Protein AF-A0A7Y3IBV6-F1 (afdb_monomer)

Mean predicted aligned error: 5.74 Å

Structure (mmCIF, N/CA/C/O backbone):
data_AF-A0A7Y3IBV6-F1
#
_entry.id   AF-A0A7Y3IBV6-F1
#
loop_
_atom_site.group_PDB
_atom_site.id
_atom_site.type_symbol
_atom_site.label_atom_id
_atom_site.label_alt_id
_atom_site.label_comp_id
_atom_site.label_asym_id
_atom_site.label_entity_id
_atom_site.label_seq_id
_atom_site.pdbx_PDB_ins_code
_atom_site.Cartn_x
_atom_site.Cartn_y
_atom_site.Cartn_z
_atom_site.occupancy
_atom_site.B_iso_or_equiv
_atom_site.auth_seq_id
_atom_site.auth_comp_id
_atom_site.auth_asym_id
_atom_site.auth_atom_id
_atom_site.pdbx_PDB_model_num
ATOM 1 N N . SER A 1 1 ? 5.101 -12.047 -32.653 1.00 41.06 1 SER A N 1
ATOM 2 C CA . SER A 1 1 ? 6.138 -12.852 -31.979 1.00 41.06 1 SER A CA 1
ATOM 3 C C . SER A 1 1 ? 7.025 -11.948 -31.135 1.00 41.06 1 SER A C 1
ATOM 5 O O . SER A 1 1 ? 8.121 -11.633 -31.561 1.00 41.06 1 SER A O 1
ATOM 7 N N . HIS A 1 2 ? 6.537 -11.473 -29.985 1.00 42.41 2 HIS A N 1
ATOM 8 C CA . HIS A 1 2 ? 7.228 -10.493 -29.121 1.00 42.41 2 HIS A CA 1
ATOM 9 C C . HIS A 1 2 ? 7.062 -10.698 -27.590 1.00 42.41 2 HIS A C 1
ATOM 11 O O . HIS A 1 2 ? 7.971 -10.280 -26.876 1.00 42.41 2 HIS A O 1
ATOM 17 N N . PRO A 1 3 ? 6.033 -11.400 -27.051 1.00 39.62 3 PRO A N 1
ATOM 18 C CA . PRO A 1 3 ? 5.894 -11.584 -25.595 1.00 39.62 3 PRO A CA 1
ATOM 19 C C . PRO A 1 3 ? 7.040 -12.382 -24.954 1.00 39.62 3 PRO A C 1
ATOM 21 O O . PRO A 1 3 ? 7.494 -12.075 -23.854 1.00 39.62 3 PRO A O 1
ATOM 24 N N . ASP A 1 4 ? 7.547 -13.392 -25.665 1.00 44.47 4 ASP A N 1
ATOM 25 C CA . ASP A 1 4 ? 8.603 -14.273 -25.156 1.00 44.47 4 ASP A CA 1
ATOM 26 C C . ASP A 1 4 ? 9.993 -13.628 -25.160 1.00 44.47 4 ASP A C 1
ATOM 28 O O . ASP A 1 4 ? 10.868 -14.063 -24.418 1.00 44.47 4 ASP A O 1
ATOM 32 N N . ALA A 1 5 ? 10.223 -12.616 -25.999 1.00 48.12 5 ALA A N 1
ATOM 33 C CA . ALA A 1 5 ? 11.499 -11.906 -26.034 1.00 48.12 5 ALA A CA 1
ATOM 34 C C . ALA A 1 5 ? 11.626 -10.985 -24.816 1.00 48.12 5 ALA A C 1
ATOM 36 O O . ALA A 1 5 ? 12.605 -11.073 -24.083 1.00 48.12 5 ALA A O 1
ATOM 37 N N . CYS A 1 6 ? 10.574 -10.216 -24.527 1.00 52.50 6 CYS A N 1
ATOM 38 C CA . CYS A 1 6 ? 10.546 -9.317 -23.380 1.00 52.50 6 CYS A CA 1
ATOM 39 C C . CYS A 1 6 ? 10.610 -10.077 -22.042 1.00 52.50 6 CYS A C 1
ATOM 41 O O . CYS A 1 6 ? 11.402 -9.735 -21.166 1.00 52.50 6 CYS A O 1
ATOM 43 N N . ARG A 1 7 ? 9.872 -11.190 -21.905 1.00 55.91 7 ARG A N 1
ATOM 44 C CA . ARG A 1 7 ? 9.964 -12.059 -20.715 1.00 55.91 7 ARG A CA 1
ATOM 45 C C . ARG A 1 7 ? 11.367 -12.631 -20.507 1.00 55.91 7 ARG A C 1
ATOM 47 O O . ARG A 1 7 ? 11.792 -12.776 -19.366 1.00 55.91 7 ARG A O 1
ATOM 54 N N . ARG A 1 8 ? 12.093 -12.946 -21.586 1.00 54.16 8 ARG A N 1
ATOM 55 C CA . ARG A 1 8 ? 13.485 -13.416 -21.508 1.00 54.16 8 ARG A CA 1
ATOM 56 C C . ARG A 1 8 ? 14.460 -12.296 -21.172 1.00 54.16 8 ARG A C 1
ATOM 58 O O . ARG A 1 8 ? 15.396 -12.570 -20.439 1.00 54.16 8 ARG A O 1
ATOM 65 N N . GLU A 1 9 ? 14.255 -11.078 -21.663 1.00 53.06 9 GLU A N 1
ATOM 66 C CA . GLU A 1 9 ? 15.102 -9.921 -21.335 1.00 53.06 9 GLU A CA 1
ATOM 67 C C . GLU A 1 9 ? 14.949 -9.507 -19.870 1.00 53.06 9 GLU A C 1
ATOM 69 O O . GLU A 1 9 ? 15.948 -9.380 -19.167 1.00 53.06 9 GLU A O 1
ATOM 74 N N . VAL A 1 10 ? 13.711 -9.420 -19.371 1.00 56.06 10 VAL A N 1
ATOM 75 C CA . VAL A 1 10 ? 13.434 -9.163 -17.948 1.00 56.06 10 VAL A CA 1
ATOM 76 C C . VAL A 1 10 ? 13.991 -10.293 -17.075 1.00 56.06 10 VAL A C 1
ATOM 78 O O . VAL A 1 10 ? 14.652 -10.036 -16.072 1.00 56.06 10 VAL A O 1
ATOM 81 N N . ALA A 1 11 ? 13.803 -11.556 -17.474 1.00 56.53 11 ALA A N 1
ATOM 82 C CA . ALA A 1 11 ? 14.387 -12.691 -16.759 1.00 56.53 11 ALA A CA 1
ATOM 83 C C . ALA A 1 11 ? 15.925 -12.702 -16.819 1.00 56.53 11 ALA A C 1
ATOM 85 O O . ALA A 1 11 ? 16.562 -13.050 -15.832 1.00 56.53 11 ALA A O 1
ATOM 86 N N . ALA A 1 12 ? 16.541 -12.309 -17.937 1.00 52.88 12 ALA A N 1
ATOM 87 C CA . ALA A 1 12 ? 17.993 -12.242 -18.085 1.00 52.88 12 ALA A CA 1
ATOM 88 C C . ALA A 1 12 ? 18.607 -11.116 -17.241 1.00 52.88 12 ALA A C 1
ATOM 90 O O . ALA A 1 12 ? 19.647 -11.343 -16.625 1.00 52.88 12 ALA A O 1
ATOM 91 N N . ALA A 1 13 ? 17.948 -9.956 -17.146 1.00 55.84 13 ALA A N 1
ATOM 92 C CA . ALA A 1 13 ? 18.351 -8.870 -16.251 1.00 55.84 13 ALA A CA 1
ATOM 93 C C . ALA A 1 13 ? 18.306 -9.303 -14.774 1.00 55.84 13 ALA A C 1
ATOM 95 O O . ALA A 1 13 ? 19.209 -8.979 -14.009 1.00 55.84 13 ALA A O 1
ATOM 96 N N . LEU A 1 14 ? 17.303 -10.103 -14.390 1.00 56.31 14 LEU A N 1
ATOM 97 C CA . LEU A 1 14 ? 17.167 -10.641 -13.030 1.00 56.31 14 LEU A CA 1
ATOM 98 C C . LEU A 1 14 ? 18.099 -11.838 -12.737 1.00 56.31 14 LEU A C 1
ATOM 100 O O . LEU A 1 14 ? 18.418 -12.086 -11.577 1.00 56.31 14 LEU A O 1
ATOM 104 N N . LEU A 1 15 ? 18.542 -12.590 -13.757 1.00 57.91 15 LEU A N 1
ATOM 105 C CA . LEU A 1 15 ? 19.323 -13.832 -13.595 1.00 57.91 15 LEU A CA 1
ATOM 106 C C . LEU A 1 15 ? 20.819 -13.710 -13.945 1.00 57.91 15 LEU A C 1
ATOM 108 O O . LEU A 1 15 ? 21.587 -14.622 -13.630 1.00 57.91 15 LEU A O 1
ATOM 112 N N . GLY A 1 16 ? 21.265 -12.645 -14.618 1.00 46.00 16 GLY A N 1
ATOM 113 C CA . GLY A 1 16 ? 22.533 -12.670 -15.353 1.00 46.00 16 GLY A CA 1
ATOM 114 C C . GLY A 1 16 ? 23.533 -11.568 -15.026 1.00 46.00 16 GLY A C 1
ATOM 115 O O . GLY A 1 16 ? 23.687 -10.673 -15.835 1.00 46.00 16 GLY A O 1
ATOM 116 N N . ARG A 1 17 ? 24.306 -11.685 -13.934 1.00 54.53 17 ARG A N 1
ATOM 117 C CA . ARG A 1 17 ? 25.567 -10.931 -13.677 1.00 54.53 17 ARG A CA 1
ATOM 118 C C . ARG A 1 17 ? 25.547 -9.416 -13.972 1.00 54.53 17 ARG A C 1
ATOM 120 O O . ARG A 1 17 ? 26.603 -8.849 -14.250 1.00 54.53 17 ARG A O 1
ATOM 127 N N . VAL A 1 18 ? 24.393 -8.765 -13.919 1.00 60.84 18 VAL A N 1
ATOM 128 C CA . VAL A 1 18 ? 24.308 -7.310 -13.990 1.00 60.84 18 VAL A CA 1
ATOM 129 C C . VAL A 1 18 ? 24.208 -6.801 -12.562 1.00 60.84 18 VAL A C 1
ATOM 131 O O . VAL A 1 18 ? 23.508 -7.394 -11.739 1.00 60.84 18 VAL A O 1
ATOM 134 N N . ASP A 1 19 ? 24.964 -5.758 -12.232 1.00 77.12 19 ASP A N 1
ATOM 135 C CA . ASP A 1 19 ? 24.736 -5.061 -10.974 1.00 77.12 19 ASP A CA 1
ATOM 136 C C . ASP A 1 19 ? 23.363 -4.363 -10.998 1.00 77.12 19 ASP A C 1
ATOM 138 O O . ASP A 1 19 ? 22.681 -4.299 -12.026 1.00 77.12 19 ASP A O 1
ATOM 142 N N . ARG A 1 20 ? 22.921 -3.869 -9.838 1.00 77.06 20 ARG A N 1
ATOM 143 C CA . ARG A 1 20 ? 21.593 -3.252 -9.691 1.00 77.06 20 ARG A CA 1
ATOM 144 C C . ARG A 1 20 ? 21.354 -2.123 -10.698 1.00 77.06 20 ARG A C 1
ATOM 146 O O . ARG A 1 20 ? 20.237 -1.986 -11.187 1.00 77.06 20 ARG A O 1
ATOM 153 N N . MET A 1 21 ? 22.403 -1.370 -11.033 1.00 81.19 21 MET A N 1
ATOM 154 C CA . MET A 1 21 ? 22.328 -0.268 -11.985 1.00 81.19 21 MET A CA 1
ATOM 155 C C . MET A 1 21 ? 22.086 -0.775 -13.405 1.00 81.19 21 MET A C 1
ATOM 157 O O . MET A 1 21 ? 21.123 -0.360 -14.039 1.00 81.19 21 MET A O 1
ATOM 161 N N . GLY A 1 22 ? 22.885 -1.722 -13.900 1.00 85.00 22 GLY A N 1
ATOM 162 C CA . GLY A 1 22 ? 22.669 -2.219 -15.258 1.00 85.00 22 GLY A CA 1
ATOM 163 C C . GLY A 1 22 ? 21.354 -3.004 -15.407 1.00 85.00 22 GLY A C 1
ATOM 164 O O . GLY A 1 22 ? 20.753 -2.996 -16.481 1.00 85.00 22 GLY A O 1
ATOM 165 N N . ALA A 1 23 ? 20.865 -3.651 -14.339 1.00 84.94 23 ALA A N 1
ATOM 166 C CA . ALA A 1 23 ? 19.532 -4.257 -14.339 1.00 84.94 23 ALA A CA 1
ATOM 167 C C . ALA A 1 23 ? 18.432 -3.187 -14.464 1.00 84.94 23 ALA A C 1
ATOM 169 O O . ALA A 1 23 ? 17.491 -3.360 -15.241 1.00 84.94 23 ALA A O 1
ATOM 170 N N . TRP A 1 24 ? 18.572 -2.067 -13.746 1.00 88.50 24 TRP A N 1
ATOM 171 C CA . TRP A 1 24 ? 17.672 -0.923 -13.871 1.00 88.50 24 TRP A CA 1
ATOM 172 C C . TRP A 1 24 ? 17.724 -0.310 -15.277 1.00 88.50 24 TRP A C 1
ATOM 174 O O . TRP A 1 24 ? 16.676 -0.155 -15.898 1.00 88.50 24 TRP A O 1
ATOM 184 N N . GLU A 1 25 ? 18.912 -0.041 -15.829 1.00 88.81 25 GLU A N 1
ATOM 185 C CA . GLU A 1 25 ? 19.077 0.561 -17.164 1.00 88.81 25 GLU A CA 1
ATOM 186 C C . GLU A 1 25 ? 18.418 -0.272 -18.273 1.00 88.81 25 GLU A C 1
ATOM 188 O O . GLU A 1 25 ? 17.856 0.280 -19.222 1.00 88.81 25 GLU A O 1
ATOM 193 N N . ALA A 1 26 ? 18.441 -1.602 -18.142 1.00 88.69 26 ALA A N 1
ATOM 194 C CA . ALA A 1 26 ? 17.802 -2.505 -19.092 1.00 88.69 26 ALA A CA 1
ATOM 195 C C . ALA A 1 26 ? 16.264 -2.482 -19.005 1.00 88.69 26 ALA A C 1
ATOM 197 O O . ALA A 1 26 ? 15.584 -2.591 -20.026 1.00 88.69 26 ALA A O 1
ATOM 198 N N . VAL A 1 27 ? 15.703 -2.357 -17.797 1.00 89.94 27 VAL A N 1
ATOM 199 C CA . VAL A 1 27 ? 14.260 -2.531 -17.551 1.00 89.94 27 VAL A CA 1
ATOM 200 C C . VAL A 1 27 ? 13.504 -1.200 -17.507 1.00 89.94 27 VAL A C 1
ATOM 202 O O . VAL A 1 27 ? 12.365 -1.127 -17.969 1.00 89.94 27 VAL A O 1
ATOM 205 N N . ALA A 1 28 ? 14.113 -0.128 -17.001 1.00 91.19 28 ALA A N 1
ATOM 206 C CA . ALA A 1 28 ? 13.454 1.160 -16.788 1.00 91.19 28 ALA A CA 1
ATOM 207 C C . ALA A 1 28 ? 12.815 1.766 -18.054 1.00 91.19 28 ALA A C 1
ATOM 209 O O . ALA A 1 28 ? 11.685 2.255 -17.965 1.00 91.19 28 ALA A O 1
ATOM 210 N N . PRO A 1 29 ? 13.431 1.701 -19.254 1.00 93.50 29 PRO A N 1
ATOM 211 C CA . PRO A 1 29 ? 12.787 2.191 -20.474 1.00 93.50 29 PRO A CA 1
ATOM 212 C C . PRO A 1 29 ? 11.497 1.434 -20.822 1.00 93.50 29 PRO A C 1
ATOM 214 O O . PRO A 1 29 ? 10.557 2.022 -21.361 1.00 93.50 29 PRO A O 1
ATOM 217 N N . LEU A 1 30 ? 11.421 0.141 -20.482 1.00 94.50 30 LEU A N 1
ATOM 218 C CA . LEU A 1 30 ? 10.273 -0.715 -20.786 1.00 94.50 30 LEU A CA 1
ATOM 219 C C . LEU A 1 30 ? 9.040 -0.368 -19.942 1.00 94.50 30 LEU A C 1
ATOM 221 O O . LEU A 1 30 ? 7.922 -0.628 -20.383 1.00 94.50 30 LEU A O 1
ATOM 225 N N . ALA A 1 31 ? 9.210 0.306 -18.800 1.00 92.81 31 ALA A N 1
ATOM 226 C CA . ALA A 1 31 ? 8.101 0.826 -17.996 1.00 92.81 31 ALA A CA 1
ATOM 227 C C . ALA A 1 31 ? 7.262 1.893 -18.733 1.00 92.81 31 ALA A C 1
ATOM 229 O O . ALA A 1 31 ? 6.160 2.219 -18.302 1.00 92.81 31 ALA A O 1
ATOM 230 N N . ARG A 1 32 ? 7.745 2.410 -19.874 1.00 93.50 32 ARG A N 1
ATOM 231 C CA . ARG A 1 32 ? 7.006 3.320 -20.768 1.00 93.50 32 ARG A CA 1
ATOM 232 C C . ARG A 1 32 ? 6.606 2.671 -22.098 1.00 93.50 32 ARG A C 1
ATOM 234 O O . ARG A 1 32 ? 6.216 3.371 -23.030 1.00 93.50 32 ARG A O 1
ATOM 241 N N . SER A 1 33 ? 6.715 1.345 -22.214 1.00 94.50 33 SER A N 1
ATOM 242 C CA . SER A 1 33 ? 6.344 0.617 -23.433 1.00 94.50 33 SER A CA 1
ATOM 243 C C . SER A 1 33 ? 4.893 0.891 -23.826 1.00 94.50 33 SER A C 1
ATOM 245 O O . SER A 1 33 ? 4.029 1.022 -22.961 1.00 94.50 33 SER A O 1
ATOM 247 N N . ALA A 1 34 ? 4.611 0.940 -25.130 1.00 91.19 34 ALA A N 1
ATOM 248 C CA . ALA A 1 34 ? 3.243 0.996 -25.648 1.00 91.19 34 ALA A CA 1
ATOM 249 C C . ALA A 1 34 ? 2.482 -0.320 -25.405 1.00 91.19 34 ALA A C 1
ATOM 251 O O . ALA A 1 34 ? 1.265 -0.301 -25.221 1.00 91.19 34 ALA A O 1
ATOM 252 N N . ASP A 1 35 ? 3.201 -1.445 -25.368 1.00 93.69 35 ASP A N 1
ATOM 253 C CA . ASP A 1 35 ? 2.650 -2.753 -25.029 1.00 93.69 35 A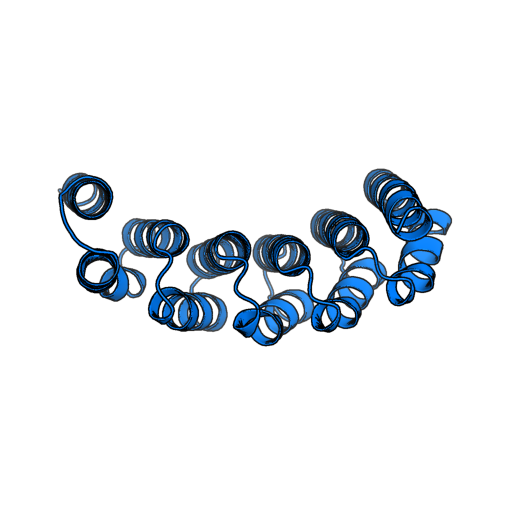SP A CA 1
ATOM 254 C C . ASP A 1 35 ? 2.385 -2.839 -23.520 1.00 93.69 35 ASP A C 1
ATOM 256 O O . ASP A 1 35 ? 3.313 -2.743 -22.713 1.00 93.69 35 ASP A O 1
ATOM 260 N N . GLY A 1 36 ? 1.110 -2.990 -23.148 1.00 90.31 36 GLY A N 1
ATOM 261 C CA . GLY A 1 36 ? 0.667 -2.961 -21.751 1.00 90.31 36 GLY A CA 1
ATOM 262 C C . GLY A 1 36 ? 1.280 -4.071 -20.902 1.00 90.31 36 GLY A C 1
ATOM 263 O O . GLY A 1 36 ? 1.750 -3.801 -19.800 1.00 90.31 36 GLY A O 1
ATOM 264 N N . ASP A 1 37 ? 1.374 -5.287 -21.444 1.00 89.62 37 ASP A N 1
ATOM 265 C CA . ASP A 1 37 ? 1.964 -6.429 -20.741 1.00 89.62 37 ASP A CA 1
ATOM 266 C C . ASP A 1 37 ? 3.453 -6.200 -20.455 1.00 89.62 37 ASP A C 1
ATOM 268 O O . ASP A 1 37 ? 3.916 -6.416 -19.334 1.00 89.62 37 ASP A O 1
ATOM 272 N N . THR A 1 38 ? 4.200 -5.718 -21.452 1.00 92.44 38 THR A N 1
ATOM 273 C CA . THR A 1 38 ? 5.611 -5.336 -21.302 1.00 92.44 38 THR A CA 1
ATOM 274 C C . THR A 1 38 ? 5.780 -4.230 -20.267 1.00 92.44 38 THR A C 1
ATOM 276 O O . THR A 1 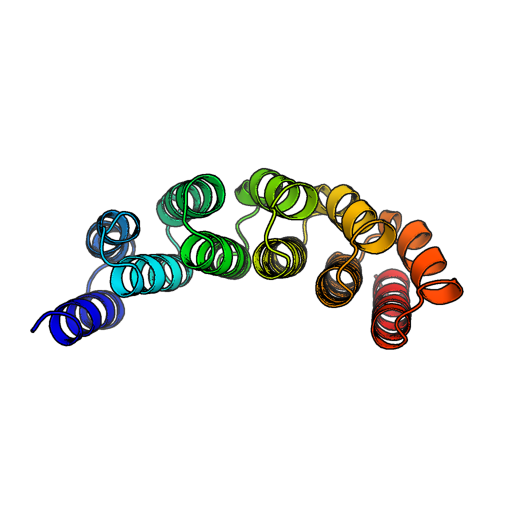38 ? 6.637 -4.332 -19.390 1.00 92.44 38 THR A O 1
ATOM 279 N N . ARG A 1 39 ? 4.944 -3.187 -20.341 1.00 95.31 39 ARG A N 1
ATOM 280 C CA . ARG A 1 39 ? 4.958 -2.063 -19.401 1.00 95.31 39 ARG A CA 1
ATOM 281 C C . ARG A 1 39 ? 4.745 -2.538 -17.967 1.00 95.31 39 ARG A C 1
ATOM 283 O O . ARG A 1 39 ? 5.559 -2.239 -17.097 1.00 95.31 39 ARG A O 1
ATOM 290 N N . THR A 1 40 ? 3.695 -3.316 -17.718 1.00 91.62 40 THR A N 1
ATOM 291 C CA . THR A 1 40 ? 3.390 -3.844 -16.384 1.00 91.62 40 THR A CA 1
ATOM 292 C C . THR A 1 40 ? 4.477 -4.798 -15.888 1.00 91.62 40 THR A C 1
ATOM 294 O O . THR A 1 40 ? 4.890 -4.694 -14.735 1.00 91.62 40 THR A O 1
ATOM 297 N N . ALA A 1 41 ? 4.997 -5.686 -16.740 1.00 90.12 41 ALA A N 1
ATOM 298 C CA . ALA A 1 41 ? 6.085 -6.589 -16.364 1.00 90.12 41 ALA A CA 1
ATOM 299 C C . ALA A 1 41 ? 7.359 -5.826 -15.969 1.00 90.12 41 ALA A C 1
ATOM 301 O O . ALA A 1 41 ? 7.998 -6.175 -14.977 1.00 90.12 41 ALA A O 1
ATOM 302 N N . ALA A 1 42 ? 7.699 -4.765 -16.704 1.00 93.06 42 ALA A N 1
ATOM 303 C CA . ALA A 1 42 ? 8.835 -3.909 -16.389 1.00 93.06 42 ALA A CA 1
ATOM 304 C C . ALA A 1 42 ? 8.649 -3.174 -15.054 1.00 93.06 42 ALA A C 1
ATOM 306 O O . ALA A 1 42 ? 9.552 -3.191 -14.224 1.00 93.06 42 ALA A O 1
ATOM 307 N N . ILE A 1 43 ? 7.466 -2.605 -14.801 1.00 95.00 43 ILE A N 1
ATOM 308 C CA . ILE A 1 43 ? 7.127 -1.951 -13.525 1.00 95.00 43 ILE A CA 1
ATOM 309 C C . ILE A 1 43 ? 7.272 -2.931 -12.350 1.00 95.00 43 ILE A C 1
ATOM 311 O O . ILE A 1 43 ? 7.910 -2.617 -11.347 1.00 95.00 43 ILE A O 1
ATOM 315 N N . LEU A 1 44 ? 6.745 -4.151 -12.481 1.00 92.38 44 LEU A N 1
ATOM 316 C CA . LEU A 1 44 ? 6.881 -5.173 -11.440 1.00 92.38 44 LEU A CA 1
ATOM 317 C C . LEU A 1 44 ? 8.343 -5.583 -11.223 1.00 92.38 44 LEU A C 1
ATOM 319 O O . LEU A 1 44 ? 8.760 -5.797 -10.084 1.00 92.38 44 LEU A O 1
ATOM 323 N N . ALA A 1 45 ? 9.127 -5.688 -12.297 1.00 91.19 45 ALA A N 1
ATOM 324 C CA . ALA A 1 45 ? 10.547 -6.005 -12.216 1.00 91.19 45 ALA A CA 1
ATOM 325 C C . ALA A 1 45 ? 11.348 -4.888 -11.530 1.00 91.19 45 ALA A C 1
ATOM 327 O O . ALA A 1 45 ? 12.185 -5.197 -10.686 1.00 91.19 45 ALA A O 1
ATOM 328 N N . LEU A 1 46 ? 11.042 -3.613 -11.793 1.00 91.88 46 LEU A N 1
ATOM 329 C CA . LEU A 1 46 ? 11.650 -2.477 -11.087 1.00 91.88 46 LEU A CA 1
ATOM 330 C C . LEU A 1 46 ? 11.410 -2.538 -9.574 1.00 91.88 46 LEU A C 1
ATOM 332 O O . LEU A 1 46 ? 12.313 -2.223 -8.812 1.00 91.88 46 LEU A O 1
ATOM 336 N N . GLY A 1 47 ? 10.253 -3.035 -9.124 1.00 90.00 47 GLY A N 1
ATOM 337 C CA . GLY A 1 47 ? 9.994 -3.278 -7.698 1.00 90.00 47 GLY A CA 1
ATOM 338 C C . GLY A 1 47 ? 10.859 -4.374 -7.058 1.00 90.00 47 GLY A C 1
ATOM 339 O O . GLY A 1 47 ? 10.874 -4.501 -5.841 1.00 90.00 47 GLY A O 1
ATOM 340 N N . HIS A 1 48 ? 11.560 -5.192 -7.849 1.00 88.25 48 HIS A N 1
ATOM 341 C CA . HIS A 1 48 ? 12.559 -6.152 -7.355 1.00 88.25 48 HIS A CA 1
ATOM 342 C C . HIS A 1 48 ? 13.988 -5.608 -7.452 1.00 88.25 48 HIS A C 1
ATOM 344 O O . HIS A 1 48 ? 14.917 -6.207 -6.909 1.00 88.25 48 HIS A O 1
ATOM 350 N N . ILE A 1 49 ? 14.174 -4.503 -8.173 1.00 85.88 49 ILE A N 1
ATOM 351 C CA . ILE A 1 49 ? 15.461 -3.849 -8.350 1.00 85.88 49 ILE A CA 1
ATOM 352 C C . ILE A 1 49 ? 15.534 -2.741 -7.303 1.00 85.88 49 ILE A C 1
ATOM 354 O O . ILE A 1 49 ? 14.999 -1.651 -7.504 1.00 85.88 49 ILE A O 1
ATOM 358 N N . ASP A 1 50 ? 16.204 -3.037 -6.189 1.00 74.56 50 ASP A N 1
ATOM 359 C CA . ASP A 1 50 ? 16.490 -2.091 -5.104 1.00 74.56 50 ASP A CA 1
ATOM 360 C C . ASP A 1 50 ? 17.510 -1.025 -5.555 1.00 74.56 50 ASP A C 1
ATOM 362 O O . ASP A 1 50 ? 18.683 -1.038 -5.175 1.00 74.56 50 ASP A O 1
ATOM 366 N N . ALA A 1 51 ? 17.083 -0.153 -6.465 1.00 78.94 51 ALA A N 1
ATOM 367 C CA . ALA A 1 51 ? 17.824 0.991 -6.973 1.00 78.94 51 ALA A CA 1
ATOM 368 C C . ALA A 1 51 ? 17.013 2.267 -6.684 1.00 78.94 51 ALA A C 1
ATOM 370 O O . ALA A 1 51 ? 15.808 2.281 -6.956 1.00 78.94 51 ALA A O 1
ATOM 371 N N . PRO A 1 52 ? 17.624 3.351 -6.170 1.00 80.75 52 PRO A N 1
ATOM 372 C CA . PRO A 1 52 ? 16.924 4.621 -5.946 1.00 80.75 52 PRO A CA 1
ATOM 373 C C . PRO A 1 52 ? 16.193 5.145 -7.192 1.00 80.75 52 PRO A C 1
ATOM 375 O O . PRO A 1 52 ? 15.124 5.743 -7.102 1.00 80.75 52 PRO A O 1
ATOM 378 N N . GLU A 1 53 ? 16.733 4.874 -8.377 1.00 88.38 53 GLU A N 1
ATOM 379 C CA . GLU A 1 53 ? 16.165 5.249 -9.669 1.00 88.38 53 GLU A CA 1
ATOM 380 C C . GLU A 1 53 ? 14.877 4.469 -10.008 1.00 88.38 53 GLU A C 1
ATOM 382 O O . GLU A 1 53 ? 14.028 4.955 -10.772 1.00 88.38 53 GLU A O 1
ATOM 387 N N . SER A 1 54 ? 14.687 3.275 -9.427 1.00 90.44 54 SER A N 1
ATOM 388 C CA . SER A 1 54 ? 13.425 2.531 -9.513 1.00 90.44 54 SER A CA 1
ATOM 389 C C . SER A 1 54 ? 12.300 3.336 -8.874 1.00 90.44 54 SER A C 1
ATOM 391 O O . SER A 1 54 ? 11.226 3.423 -9.461 1.00 90.44 54 SER A O 1
ATOM 393 N N . GLN A 1 55 ? 12.551 3.996 -7.737 1.00 92.81 55 GLN A N 1
ATOM 394 C CA . GLN A 1 55 ? 11.539 4.782 -7.027 1.00 92.81 55 GLN A CA 1
ATOM 395 C C . GLN A 1 55 ? 10.920 5.856 -7.934 1.00 92.81 55 GLN A C 1
ATOM 397 O O . GLN A 1 55 ? 9.708 5.869 -8.136 1.00 92.81 55 GLN A O 1
ATOM 402 N N . ALA A 1 56 ? 11.750 6.698 -8.557 1.00 92.88 56 ALA A N 1
ATOM 403 C CA . ALA A 1 56 ? 11.277 7.772 -9.433 1.00 92.88 56 ALA A CA 1
ATOM 404 C C . ALA A 1 56 ? 10.508 7.237 -10.656 1.00 92.88 56 ALA A C 1
ATOM 406 O O . ALA A 1 56 ? 9.489 7.797 -11.057 1.00 92.88 56 ALA A O 1
ATOM 407 N N . THR A 1 57 ? 10.972 6.124 -11.234 1.00 94.50 57 THR A N 1
ATOM 408 C CA . THR A 1 57 ? 10.309 5.496 -12.389 1.00 94.50 57 THR A CA 1
ATOM 409 C C . THR A 1 57 ? 8.939 4.930 -12.008 1.00 94.50 57 THR A C 1
ATOM 411 O O . THR A 1 57 ? 7.975 5.047 -12.766 1.00 94.50 57 THR A O 1
ATOM 414 N N . LEU A 1 58 ? 8.835 4.331 -10.822 1.00 96.44 58 LEU A N 1
ATOM 415 C CA . LEU A 1 58 ? 7.585 3.792 -10.302 1.00 96.44 58 LEU A CA 1
ATOM 416 C C . LEU A 1 58 ? 6.603 4.905 -9.908 1.00 96.44 58 LEU A C 1
ATOM 418 O O . LEU A 1 58 ? 5.416 4.783 -10.192 1.00 96.44 58 LEU A O 1
ATOM 422 N N . GLU A 1 59 ? 7.071 6.011 -9.330 1.00 96.75 59 GLU A N 1
ATOM 423 C CA . GLU A 1 59 ? 6.230 7.182 -9.041 1.00 96.75 59 GLU A CA 1
ATOM 424 C C . GLU A 1 59 ? 5.655 7.807 -10.321 1.00 96.75 59 GLU A C 1
ATOM 426 O O . GLU A 1 59 ? 4.470 8.143 -10.371 1.00 96.75 59 GLU A O 1
ATOM 431 N N . GLU A 1 60 ? 6.448 7.897 -11.393 1.00 96.25 60 GLU A N 1
ATOM 432 C CA . GLU A 1 60 ? 5.958 8.348 -12.699 1.00 96.25 60 GLU A CA 1
ATOM 433 C C . GLU A 1 60 ? 4.881 7.405 -13.258 1.00 96.25 60 GLU A C 1
ATOM 435 O O . GLU A 1 60 ? 3.849 7.869 -13.754 1.00 96.25 60 GLU A O 1
ATOM 440 N N . ALA A 1 61 ? 5.098 6.090 -13.155 1.00 96.94 61 ALA A N 1
ATOM 441 C CA . ALA A 1 61 ? 4.133 5.084 -13.589 1.00 96.94 61 ALA A CA 1
ATOM 442 C C . ALA A 1 61 ? 2.844 5.115 -12.753 1.00 96.94 61 ALA A C 1
ATOM 444 O O . ALA A 1 61 ? 1.759 4.940 -13.307 1.00 96.94 61 ALA A O 1
ATOM 445 N N . LEU A 1 62 ? 2.945 5.391 -11.449 1.00 98.00 62 LEU A N 1
ATOM 446 C CA . LEU A 1 62 ? 1.801 5.585 -10.561 1.00 98.00 62 LEU A CA 1
ATOM 447 C C . LEU A 1 62 ? 0.999 6.836 -10.932 1.00 98.00 62 LEU A C 1
ATOM 449 O O . LEU A 1 62 ? -0.221 6.811 -10.855 1.00 98.00 62 LEU A O 1
ATOM 453 N N . ALA A 1 63 ? 1.654 7.917 -11.354 1.00 97.12 63 ALA A N 1
ATOM 454 C CA . ALA A 1 63 ? 0.968 9.158 -11.704 1.00 97.12 63 ALA A CA 1
ATOM 455 C C . ALA A 1 63 ? 0.326 9.125 -13.102 1.00 97.12 63 ALA A C 1
ATOM 457 O O . ALA A 1 63 ? -0.777 9.633 -13.290 1.00 97.12 63 ALA A O 1
ATOM 458 N N . ASN A 1 64 ? 1.017 8.545 -14.088 1.00 95.88 64 ASN A N 1
ATOM 459 C CA . ASN A 1 64 ? 0.682 8.718 -15.508 1.00 95.88 64 ASN A CA 1
ATOM 460 C C . ASN A 1 64 ? 0.319 7.414 -16.236 1.00 95.88 64 ASN A C 1
ATOM 462 O O . ASN A 1 64 ? -0.004 7.441 -17.425 1.00 95.88 64 ASN A O 1
ATOM 466 N N . GLY A 1 65 ? 0.398 6.269 -15.558 1.00 94.44 65 GLY A N 1
ATOM 467 C CA . GLY A 1 65 ? 0.098 4.968 -16.145 1.00 94.44 65 GLY A CA 1
ATOM 468 C C . GLY A 1 65 ? -1.388 4.750 -16.438 1.00 94.44 65 GLY A C 1
ATOM 469 O O . GLY A 1 65 ? -2.277 5.409 -15.888 1.00 94.44 65 GLY A O 1
ATOM 470 N N . ASP A 1 66 ? -1.673 3.745 -17.264 1.00 96.81 66 ASP A N 1
ATOM 471 C CA . ASP A 1 66 ? -3.001 3.135 -17.282 1.00 96.81 66 ASP A CA 1
ATOM 472 C C . ASP A 1 66 ? -3.272 2.387 -15.967 1.00 96.81 66 ASP A C 1
ATOM 474 O O . ASP A 1 66 ? -2.388 2.236 -15.127 1.00 96.81 66 ASP A O 1
ATOM 478 N N . VAL A 1 67 ? -4.509 1.929 -15.763 1.00 97.44 67 VAL A N 1
ATOM 479 C CA . VAL A 1 67 ? -4.920 1.306 -14.491 1.00 97.44 67 VAL A CA 1
ATOM 480 C C . VAL A 1 67 ? -3.971 0.172 -14.086 1.00 97.44 67 VAL A C 1
ATOM 482 O O . VAL A 1 67 ? -3.500 0.143 -12.951 1.00 97.44 67 VAL A O 1
ATOM 485 N N . SER A 1 68 ? -3.619 -0.713 -15.021 1.00 96.44 68 SER A N 1
ATOM 486 C CA . SER A 1 68 ? -2.714 -1.836 -14.760 1.00 96.44 68 SER A CA 1
ATOM 487 C C . SER A 1 68 ? -1.296 -1.387 -14.397 1.00 96.44 68 SER A C 1
ATOM 489 O O . SER A 1 68 ? -0.694 -1.955 -13.486 1.00 96.44 68 SER A O 1
ATOM 491 N N . ALA A 1 69 ? -0.756 -0.362 -15.062 1.00 97.50 69 ALA A N 1
ATOM 492 C CA . ALA A 1 69 ? 0.538 0.213 -14.708 1.00 97.50 69 ALA A CA 1
ATOM 493 C C . ALA A 1 69 ? 0.511 0.887 -13.329 1.00 97.50 69 ALA A C 1
ATOM 495 O O . ALA A 1 69 ? 1.417 0.649 -12.534 1.00 97.50 69 ALA A O 1
ATOM 496 N N . ARG A 1 70 ? -0.534 1.662 -13.008 1.00 98.50 70 ARG A N 1
ATOM 497 C CA . ARG A 1 70 ? -0.660 2.339 -11.704 1.00 98.50 70 ARG A CA 1
ATOM 498 C C . ARG A 1 70 ? -0.790 1.345 -10.554 1.00 98.50 70 ARG A C 1
ATOM 500 O O . ARG A 1 70 ? -0.110 1.489 -9.541 1.00 98.50 70 ARG A O 1
ATOM 507 N N . GLN A 1 71 ? -1.593 0.293 -10.726 1.00 98.06 71 GLN A N 1
ATOM 508 C CA . GLN A 1 71 ? -1.727 -0.781 -9.736 1.00 98.06 71 GLN A CA 1
ATOM 509 C C . GLN A 1 71 ? -0.387 -1.480 -9.487 1.00 98.06 71 GLN A C 1
ATOM 511 O O . GLN A 1 71 ? -0.005 -1.681 -8.331 1.00 98.06 71 GLN A O 1
ATOM 516 N N . ALA A 1 72 ? 0.326 -1.831 -10.562 1.00 96.44 72 ALA A N 1
ATOM 517 C CA . ALA A 1 72 ? 1.637 -2.462 -10.478 1.00 96.44 72 ALA A CA 1
ATOM 518 C C . ALA A 1 72 ? 2.674 -1.540 -9.826 1.00 96.44 72 ALA A C 1
ATOM 520 O O . ALA A 1 72 ? 3.482 -2.009 -9.030 1.00 96.44 72 ALA A O 1
ATOM 521 N N . ALA A 1 73 ? 2.624 -0.241 -10.122 1.00 97.75 73 ALA A N 1
ATOM 522 C CA . ALA A 1 73 ? 3.530 0.751 -9.565 1.00 97.75 73 ALA A CA 1
ATOM 523 C C . ALA A 1 73 ? 3.320 0.938 -8.059 1.00 97.75 73 ALA A C 1
ATOM 525 O O . ALA A 1 73 ? 4.286 0.859 -7.308 1.00 97.75 73 ALA A O 1
ATOM 526 N N . ALA A 1 74 ? 2.073 1.093 -7.600 1.00 98.06 74 ALA A N 1
ATOM 527 C CA . ALA A 1 74 ? 1.763 1.185 -6.171 1.00 98.06 74 ALA A CA 1
ATOM 528 C C . ALA A 1 74 ? 2.262 -0.051 -5.402 1.00 98.06 74 ALA A C 1
ATOM 530 O O . ALA A 1 74 ? 2.897 0.070 -4.357 1.00 98.06 74 ALA A O 1
ATOM 531 N N . TRP A 1 75 ? 2.036 -1.246 -5.955 1.00 96.94 75 TRP A N 1
ATOM 532 C CA . TRP A 1 75 ? 2.521 -2.488 -5.359 1.00 96.94 75 TRP A CA 1
ATOM 533 C C . TRP A 1 75 ? 4.055 -2.588 -5.355 1.00 96.94 75 TRP A C 1
ATOM 535 O O . TRP A 1 75 ? 4.654 -2.984 -4.356 1.00 96.94 75 TRP A O 1
ATOM 545 N N . ALA A 1 76 ? 4.708 -2.205 -6.454 1.00 95.88 76 ALA A N 1
ATOM 546 C CA . ALA A 1 76 ? 6.164 -2.218 -6.567 1.00 95.88 76 ALA A CA 1
ATOM 547 C C . ALA A 1 76 ? 6.821 -1.228 -5.592 1.00 95.88 76 ALA A C 1
ATOM 549 O O . ALA A 1 76 ? 7.826 -1.569 -4.977 1.00 95.88 76 ALA A O 1
ATOM 550 N N . LEU A 1 77 ? 6.232 -0.045 -5.393 1.00 96.12 77 LEU A N 1
ATOM 551 C CA . LEU A 1 77 ? 6.695 0.938 -4.408 1.00 96.12 77 LEU A CA 1
ATOM 552 C C . LEU A 1 77 ? 6.593 0.416 -2.973 1.00 96.12 77 LEU A C 1
ATOM 554 O O . LEU A 1 77 ? 7.534 0.584 -2.205 1.00 96.12 77 LEU A O 1
ATOM 558 N N . GLY A 1 78 ? 5.489 -0.256 -2.627 1.00 94.94 78 GLY A N 1
ATOM 559 C CA . GLY A 1 78 ? 5.341 -0.890 -1.314 1.00 94.94 78 GLY A CA 1
ATOM 560 C C . GLY A 1 78 ? 6.400 -1.956 -1.059 1.00 94.94 78 GLY A C 1
ATOM 561 O O . GLY A 1 78 ? 6.961 -2.022 0.024 1.00 94.94 78 GLY A O 1
ATOM 562 N N . ARG A 1 79 ? 6.741 -2.740 -2.085 1.00 94.12 79 ARG A N 1
ATOM 563 C CA . ARG A 1 79 ? 7.807 -3.746 -2.007 1.00 94.12 79 ARG A CA 1
ATOM 564 C C . ARG A 1 79 ? 9.202 -3.157 -1.810 1.00 94.12 79 ARG A C 1
ATOM 566 O O . ARG A 1 79 ? 10.026 -3.799 -1.172 1.00 94.12 79 ARG A O 1
ATOM 573 N N . LEU A 1 80 ? 9.479 -1.992 -2.392 1.00 91.44 80 LEU A N 1
ATOM 574 C CA . LEU A 1 80 ? 10.744 -1.292 -2.157 1.00 91.44 80 LEU A CA 1
ATOM 575 C C . LEU A 1 80 ? 10.810 -0.668 -0.758 1.00 91.44 80 LEU A C 1
ATOM 577 O O . LEU A 1 80 ? 11.875 -0.195 -0.374 1.00 91.44 80 LEU A O 1
ATOM 581 N N . GLU A 1 81 ? 9.682 -0.607 -0.037 1.00 93.06 81 GLU A N 1
ATOM 582 C CA . GLU A 1 81 ? 9.561 0.035 1.278 1.00 93.06 81 GLU A CA 1
ATOM 583 C C . GLU A 1 81 ? 10.086 1.485 1.262 1.00 93.06 81 GLU A C 1
ATOM 585 O O . GLU A 1 81 ? 10.555 2.020 2.266 1.00 93.06 81 GLU A O 1
ATOM 590 N N . ALA A 1 82 ? 10.023 2.135 0.091 1.00 82.62 82 ALA A N 1
ATOM 591 C CA . ALA A 1 82 ? 10.713 3.387 -0.186 1.00 82.62 82 ALA A CA 1
ATOM 592 C C . ALA A 1 82 ? 10.062 4.554 0.584 1.00 82.62 82 ALA A C 1
ATOM 594 O O . ALA A 1 82 ? 8.976 5.008 0.206 1.00 82.62 82 ALA A O 1
ATOM 595 N N . PRO A 1 83 ? 10.717 5.122 1.618 1.00 87.50 83 PRO A N 1
ATOM 596 C CA . PRO A 1 83 ? 10.098 6.157 2.452 1.00 87.50 83 PRO A CA 1
ATOM 597 C C . PRO A 1 83 ? 9.789 7.435 1.668 1.00 87.50 83 PRO A C 1
ATOM 599 O O . PRO A 1 83 ? 8.825 8.140 1.959 1.00 87.50 83 PRO A O 1
ATOM 602 N N . GLY A 1 84 ? 10.589 7.721 0.635 1.00 92.56 84 GLY A N 1
ATOM 603 C CA . GLY A 1 84 ? 10.392 8.874 -0.240 1.00 92.56 84 GLY A CA 1
ATOM 604 C C . GLY A 1 84 ? 9.089 8.829 -1.044 1.00 92.56 84 GLY A C 1
ATOM 605 O O . GLY A 1 84 ? 8.640 9.876 -1.499 1.00 92.56 84 GLY A O 1
ATOM 606 N N . SER A 1 85 ? 8.452 7.660 -1.165 1.00 95.50 85 SER A N 1
ATOM 607 C CA . SER A 1 85 ? 7.219 7.481 -1.938 1.00 95.50 85 SER A CA 1
ATOM 608 C C . SER A 1 85 ? 5.940 7.680 -1.134 1.00 95.50 85 SER A C 1
ATOM 610 O O . SER A 1 85 ? 4.855 7.651 -1.716 1.00 95.50 85 SER A O 1
ATOM 612 N N . VAL A 1 86 ? 6.031 7.941 0.176 1.00 97.75 86 VAL A N 1
ATOM 613 C CA . VAL A 1 86 ? 4.858 8.212 1.026 1.00 97.75 86 VAL A CA 1
ATOM 614 C C . VAL A 1 86 ? 3.948 9.302 0.434 1.00 97.75 86 VAL A C 1
ATOM 616 O O . VAL A 1 86 ? 2.745 9.054 0.340 1.00 97.75 86 VAL A O 1
ATOM 619 N N . PRO A 1 87 ? 4.448 10.462 -0.048 1.00 98.19 87 PRO A N 1
ATOM 620 C CA . PRO A 1 87 ? 3.584 11.474 -0.658 1.00 98.19 87 PRO A CA 1
ATOM 621 C C . PRO A 1 87 ? 2.859 10.983 -1.919 1.00 98.19 87 PRO A C 1
ATOM 623 O O . PRO A 1 87 ? 1.671 11.262 -2.090 1.00 98.19 87 PRO A O 1
ATOM 626 N N . ALA A 1 88 ? 3.547 10.233 -2.786 1.00 98.12 88 ALA A N 1
ATOM 627 C CA . ALA A 1 88 ? 2.969 9.706 -4.021 1.00 98.12 88 ALA A CA 1
ATOM 628 C C . ALA A 1 88 ? 1.886 8.654 -3.730 1.00 98.12 88 ALA A C 1
ATOM 630 O O . ALA A 1 88 ? 0.783 8.726 -4.274 1.00 98.12 88 ALA A O 1
ATOM 631 N N . LEU A 1 89 ? 2.163 7.727 -2.809 1.00 98.50 89 LEU A N 1
ATOM 632 C CA . LEU A 1 89 ? 1.216 6.700 -2.373 1.00 98.50 89 LEU A CA 1
ATOM 633 C C . LEU A 1 89 ? 0.006 7.311 -1.651 1.00 98.50 89 LEU A C 1
ATOM 635 O O . LEU A 1 89 ? -1.131 6.931 -1.921 1.00 98.50 89 LEU A O 1
ATOM 639 N N . ALA A 1 90 ? 0.218 8.312 -0.793 1.00 98.56 90 ALA A N 1
ATOM 640 C CA . ALA A 1 90 ? -0.862 9.044 -0.136 1.00 98.56 90 ALA A CA 1
ATOM 641 C C . ALA A 1 90 ? -1.755 9.794 -1.13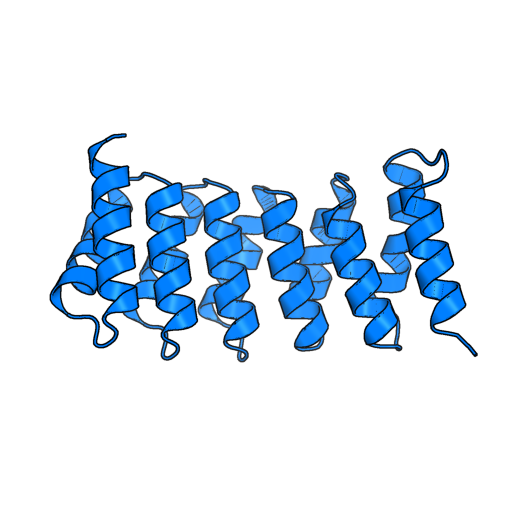9 1.00 98.56 90 ALA A C 1
ATOM 643 O O . ALA A 1 90 ? -2.972 9.857 -0.956 1.00 98.56 90 ALA A O 1
ATOM 644 N N . GLY A 1 91 ? -1.171 10.353 -2.203 1.00 98.38 91 GLY A N 1
ATOM 645 C CA . GLY A 1 91 ? -1.920 10.955 -3.307 1.00 98.38 91 GLY A CA 1
ATOM 646 C C . GLY A 1 91 ? -2.778 9.930 -4.050 1.00 98.38 91 GLY A C 1
ATOM 647 O O . GLY A 1 91 ? -3.969 10.164 -4.256 1.00 98.38 91 GLY A O 1
ATOM 648 N N . ALA A 1 92 ? -2.201 8.772 -4.383 1.00 98.50 92 ALA A N 1
ATOM 649 C CA . ALA A 1 92 ? -2.914 7.688 -5.054 1.00 98.50 92 ALA A CA 1
ATOM 650 C C . ALA A 1 92 ? -4.071 7.142 -4.203 1.00 98.50 92 ALA A C 1
ATOM 652 O O . ALA A 1 92 ? -5.182 7.012 -4.710 1.00 98.50 92 ALA A O 1
ATOM 653 N N . LEU A 1 93 ? -3.854 6.909 -2.903 1.00 98.69 93 LEU A N 1
ATOM 654 C CA . LEU A 1 93 ? -4.898 6.457 -1.979 1.00 98.69 93 LEU A CA 1
ATOM 655 C C . LEU A 1 93 ? -6.082 7.430 -1.908 1.00 98.69 93 LEU A C 1
ATOM 657 O O . LEU A 1 93 ? -7.223 6.994 -1.840 1.00 98.69 93 LEU A O 1
ATOM 661 N N . ARG A 1 94 ? -5.844 8.744 -1.938 1.00 98.00 94 ARG A N 1
ATOM 662 C CA . ARG A 1 94 ? -6.932 9.730 -1.838 1.00 98.00 94 ARG A CA 1
ATOM 663 C C . ARG A 1 94 ? -7.653 9.998 -3.155 1.00 98.00 94 ARG A C 1
ATOM 665 O O . ARG A 1 94 ? -8.800 10.436 -3.130 1.00 98.00 94 ARG A O 1
ATOM 672 N N . GLY A 1 95 ? -6.963 9.836 -4.282 1.00 96.50 95 GLY A N 1
ATOM 673 C CA . GLY A 1 95 ? -7.382 10.446 -5.544 1.00 96.50 95 GLY A CA 1
ATOM 674 C C . GLY A 1 95 ? -7.517 9.512 -6.739 1.00 96.50 95 GLY A C 1
ATOM 675 O O . GLY A 1 95 ? -8.092 9.941 -7.740 1.00 96.50 95 GLY A O 1
ATOM 676 N N . ASP A 1 96 ? -7.010 8.274 -6.692 1.00 98.56 96 ASP A N 1
ATOM 677 C CA . ASP A 1 96 ? -7.106 7.397 -7.863 1.00 98.56 96 ASP A CA 1
ATOM 678 C C . ASP A 1 96 ? -8.550 6.934 -8.100 1.00 98.56 96 ASP A C 1
ATOM 680 O O . ASP A 1 96 ? -9.273 6.544 -7.180 1.00 98.56 96 ASP A O 1
ATOM 684 N N . ALA A 1 97 ? -8.973 6.950 -9.362 1.00 97.75 97 ALA A N 1
ATOM 685 C CA . ALA A 1 97 ? -10.303 6.502 -9.753 1.00 97.75 97 ALA A CA 1
ATOM 686 C C . ALA A 1 97 ? -10.497 4.988 -9.545 1.00 97.75 97 ALA A C 1
ATOM 688 O O . ALA A 1 97 ? -11.615 4.543 -9.283 1.00 97.75 97 ALA A O 1
ATOM 689 N N . ASP A 1 98 ? -9.425 4.201 -9.647 1.00 98.56 98 ASP A N 1
ATOM 690 C CA . ASP A 1 98 ? -9.466 2.748 -9.530 1.00 98.56 98 ASP A CA 1
ATOM 691 C C . ASP A 1 98 ? -9.255 2.284 -8.081 1.00 98.56 98 ASP A C 1
ATOM 693 O O . ASP A 1 98 ? -8.267 2.622 -7.428 1.00 98.56 98 ASP A O 1
ATOM 697 N N . GLU A 1 99 ? -10.180 1.467 -7.575 1.00 98.31 99 GLU A N 1
ATOM 698 C CA . GLU A 1 99 ? -10.129 0.959 -6.199 1.00 98.31 99 GLU A CA 1
ATOM 699 C C . GLU A 1 99 ? -8.933 0.037 -5.934 1.00 98.31 99 GLU A C 1
ATOM 701 O O . GLU A 1 99 ? -8.423 0.011 -4.816 1.00 98.31 99 GLU A O 1
ATOM 706 N N . GLY A 1 100 ? -8.442 -0.683 -6.947 1.00 98.12 100 GLY A N 1
ATOM 707 C CA . GLY A 1 100 ? -7.266 -1.537 -6.814 1.00 98.12 100 GLY A CA 1
ATOM 708 C C . GLY A 1 100 ? -5.980 -0.724 -6.681 1.00 98.12 100 GLY A C 1
ATOM 709 O O . GLY A 1 100 ? -5.106 -1.095 -5.898 1.00 98.12 100 GLY A O 1
ATOM 710 N N . VAL A 1 101 ? -5.877 0.422 -7.368 1.00 98.69 101 VAL A N 1
ATOM 711 C CA . VAL A 1 101 ? -4.757 1.357 -7.161 1.00 98.69 101 VAL A CA 1
ATOM 712 C C . VAL A 1 101 ? -4.789 1.900 -5.737 1.00 98.69 101 VAL A C 1
ATOM 714 O O . VAL A 1 101 ? -3.774 1.837 -5.043 1.00 98.69 101 VAL A O 1
ATOM 717 N N . ARG A 1 102 ? -5.954 2.371 -5.270 1.00 98.81 102 ARG A N 1
ATOM 718 C CA . ARG A 1 102 ? -6.106 2.880 -3.897 1.00 98.81 102 ARG A CA 1
ATOM 719 C C . ARG A 1 102 ? -5.787 1.806 -2.855 1.00 98.81 102 ARG A C 1
ATOM 721 O O . ARG A 1 102 ? -5.053 2.070 -1.907 1.00 98.81 102 ARG A O 1
ATOM 728 N N . ALA A 1 103 ? -6.253 0.573 -3.056 1.00 98.62 103 ALA A N 1
ATOM 729 C CA . ALA A 1 103 ? -5.991 -0.541 -2.147 1.00 98.62 103 ALA A CA 1
ATOM 730 C C . ALA A 1 103 ? -4.499 -0.906 -2.091 1.00 98.62 103 ALA A C 1
ATOM 732 O O . ALA A 1 103 ? -3.967 -1.124 -0.998 1.00 98.62 103 ALA A O 1
ATOM 733 N N . ASN A 1 104 ? -3.814 -0.942 -3.239 1.00 98.50 104 ASN A N 1
ATOM 734 C CA . ASN A 1 104 ? -2.371 -1.179 -3.289 1.00 98.50 104 ASN A CA 1
ATOM 735 C C . ASN A 1 104 ? -1.591 -0.030 -2.648 1.00 98.50 104 ASN A C 1
ATOM 737 O O . ASN A 1 104 ? -0.610 -0.286 -1.959 1.00 98.50 104 ASN A O 1
ATOM 741 N N . ALA A 1 105 ? -2.035 1.215 -2.829 1.00 98.69 105 ALA A N 1
ATOM 742 C CA . ALA A 1 105 ? -1.419 2.376 -2.201 1.00 98.69 105 ALA A CA 1
ATOM 743 C C . ALA A 1 105 ? -1.552 2.344 -0.669 1.00 98.69 105 ALA A C 1
ATOM 745 O O . ALA A 1 105 ? -0.568 2.586 0.025 1.00 98.69 105 ALA A O 1
ATOM 746 N N . ALA A 1 106 ? -2.723 1.972 -0.135 1.00 98.75 106 ALA A N 1
ATOM 747 C CA . ALA A 1 106 ? -2.907 1.768 1.304 1.00 98.75 106 ALA A CA 1
ATOM 748 C C . ALA A 1 106 ? -1.976 0.677 1.850 1.00 98.75 106 ALA A C 1
ATOM 750 O O . ALA A 1 106 ? -1.290 0.894 2.845 1.00 98.75 106 ALA A O 1
ATOM 751 N N . TRP A 1 107 ? -1.911 -0.477 1.175 1.00 98.56 107 TRP A N 1
ATOM 752 C CA . TRP A 1 107 ? -0.997 -1.552 1.563 1.00 98.56 107 TRP A CA 1
ATOM 753 C C . TRP A 1 107 ? 0.464 -1.084 1.548 1.00 98.56 107 TRP A C 1
ATOM 755 O O . TRP A 1 107 ? 1.178 -1.275 2.529 1.00 98.56 107 TRP A O 1
ATOM 765 N N . ALA A 1 108 ? 0.886 -0.418 0.471 1.00 98.12 108 ALA A N 1
ATOM 766 C CA . ALA A 1 108 ? 2.246 0.073 0.300 1.00 98.12 108 ALA A CA 1
ATOM 767 C C . ALA A 1 108 ? 2.649 1.088 1.379 1.00 98.12 108 ALA A C 1
ATOM 769 O O . ALA A 1 108 ? 3.758 1.003 1.890 1.00 98.12 108 ALA A O 1
ATOM 770 N N . LEU A 1 109 ? 1.750 2.000 1.773 1.00 98.38 109 LEU A N 1
ATOM 771 C CA . LEU A 1 109 ? 1.990 2.933 2.882 1.00 98.38 109 LEU A CA 1
ATOM 772 C C . LEU A 1 109 ? 2.288 2.197 4.195 1.00 98.38 109 LEU A C 1
ATOM 774 O O . LEU A 1 109 ? 3.200 2.603 4.909 1.00 98.38 109 LEU A O 1
ATOM 778 N N . GLY A 1 110 ? 1.579 1.100 4.479 1.00 97.56 110 GLY A N 1
ATOM 779 C CA . GLY A 1 110 ? 1.861 0.242 5.634 1.00 97.56 110 GLY A CA 1
ATOM 780 C C . GLY A 1 110 ? 3.268 -0.352 5.603 1.00 97.56 110 GLY A C 1
ATOM 781 O O . GLY A 1 110 ? 3.975 -0.282 6.600 1.00 97.56 110 GLY A O 1
ATOM 782 N N . GLN A 1 111 ? 3.715 -0.832 4.436 1.00 96.44 111 GLN A N 1
ATOM 783 C CA . GLN A 1 111 ? 5.066 -1.392 4.265 1.00 96.44 111 GLN A CA 1
ATOM 784 C C . GLN A 1 111 ? 6.185 -0.370 4.503 1.00 96.44 111 GLN A C 1
ATOM 786 O O . GLN A 1 111 ? 7.302 -0.746 4.828 1.00 96.44 111 GLN A O 1
ATOM 791 N N . THR A 1 112 ? 5.913 0.929 4.347 1.00 95.00 112 THR A N 1
ATOM 792 C CA . THR A 1 112 ? 6.933 1.953 4.622 1.00 95.00 112 THR A CA 1
ATOM 793 C C . THR A 1 112 ? 7.190 2.163 6.117 1.00 95.00 112 THR A C 1
ATOM 795 O O . THR A 1 112 ? 8.213 2.758 6.473 1.00 95.00 112 THR A O 1
ATOM 798 N N . GLU A 1 113 ? 6.246 1.740 6.971 1.00 94.81 113 GLU A N 1
ATOM 799 C CA . GLU A 1 113 ? 6.232 1.961 8.426 1.00 94.81 113 GLU A CA 1
ATOM 800 C C . GLU A 1 113 ? 6.402 3.446 8.819 1.00 94.81 113 GLU A C 1
ATOM 802 O O . GLU A 1 113 ? 6.923 3.796 9.879 1.00 94.81 113 GLU A O 1
ATOM 807 N N . ARG A 1 114 ? 5.977 4.363 7.938 1.00 96.38 114 ARG A N 1
ATOM 808 C CA . ARG A 1 114 ? 6.116 5.814 8.119 1.00 96.38 114 ARG A CA 1
ATOM 809 C C . ARG A 1 114 ? 4.850 6.441 8.674 1.00 96.38 114 ARG A C 1
ATOM 811 O O . ARG A 1 114 ? 3.775 6.346 8.077 1.00 96.38 114 ARG A O 1
ATOM 818 N N . SER A 1 115 ? 4.988 7.158 9.788 1.00 96.25 115 SER A N 1
ATOM 819 C CA . SER A 1 115 ? 3.874 7.856 10.434 1.00 96.25 115 SER A CA 1
ATOM 820 C C . SER A 1 115 ? 3.297 8.974 9.561 1.00 96.25 115 SER A C 1
ATOM 822 O O . SER A 1 115 ? 2.114 9.296 9.663 1.00 96.25 115 SER A O 1
ATOM 824 N N . GLU A 1 116 ? 4.081 9.499 8.619 1.00 97.19 116 GLU A N 1
ATOM 825 C CA . GLU A 1 116 ? 3.653 10.463 7.606 1.00 97.19 116 GLU A CA 1
ATOM 826 C C . GLU A 1 116 ? 2.477 9.948 6.748 1.00 97.19 116 GLU A C 1
ATOM 828 O O . GLU A 1 116 ? 1.695 10.746 6.225 1.00 97.19 116 GLU A O 1
ATOM 833 N N . GLY A 1 117 ? 2.314 8.623 6.627 1.00 96.81 117 GLY A N 1
ATOM 834 C CA . GLY A 1 117 ? 1.207 7.984 5.912 1.00 96.81 117 GLY A CA 1
ATOM 835 C C . GLY A 1 117 ? -0.106 7.883 6.700 1.00 96.81 117 GLY A C 1
ATOM 836 O O . GLY A 1 117 ? -1.158 7.691 6.085 1.00 96.81 117 GLY A O 1
ATOM 837 N N . ILE A 1 118 ? -0.085 8.048 8.031 1.00 98.12 118 ILE A N 1
ATOM 838 C CA . ILE A 1 118 ? -1.237 7.780 8.918 1.00 98.12 118 ILE A CA 1
ATOM 839 C C . ILE A 1 118 ? -2.461 8.594 8.515 1.00 98.12 118 ILE A C 1
ATOM 841 O O . ILE A 1 118 ? -3.554 8.045 8.427 1.00 98.12 118 ILE A O 1
ATOM 845 N N . GLY A 1 119 ? -2.289 9.886 8.221 1.00 98.25 119 GLY A N 1
ATOM 846 C CA . GLY A 1 119 ? -3.412 10.743 7.839 1.00 98.25 119 GLY A CA 1
ATOM 847 C C . GLY A 1 119 ? -4.121 10.247 6.575 1.00 98.25 119 GLY A C 1
ATOM 848 O O . GLY A 1 119 ? -5.342 10.190 6.536 1.00 98.25 119 GLY A O 1
ATOM 849 N N . ALA A 1 120 ? -3.363 9.822 5.559 1.00 98.44 120 ALA A N 1
ATOM 850 C CA . ALA A 1 120 ? -3.945 9.300 4.320 1.00 98.44 120 ALA A CA 1
ATOM 851 C C . ALA A 1 120 ? -4.651 7.958 4.537 1.00 98.44 120 ALA A C 1
ATOM 853 O O . ALA A 1 120 ? -5.711 7.713 3.965 1.00 98.44 120 ALA A O 1
ATOM 854 N N . LEU A 1 121 ? -4.073 7.102 5.378 1.00 98.75 121 LEU A N 1
ATOM 855 C CA . LEU A 1 121 ? -4.664 5.822 5.742 1.00 98.75 121 LEU A CA 1
ATOM 856 C C . LEU A 1 121 ? -5.944 5.995 6.568 1.00 98.75 121 LEU A C 1
ATOM 858 O O . LEU A 1 121 ? -6.919 5.295 6.317 1.00 98.75 121 LEU A O 1
ATOM 862 N N . ALA A 1 122 ? -5.980 6.948 7.500 1.00 98.56 122 ALA A N 1
ATOM 863 C CA . ALA A 1 122 ? -7.183 7.282 8.257 1.00 98.56 122 ALA A CA 1
ATOM 864 C C . ALA A 1 122 ? -8.299 7.801 7.335 1.00 98.56 122 ALA A C 1
ATOM 866 O O . ALA A 1 122 ? -9.421 7.302 7.411 1.00 98.56 122 ALA A O 1
ATOM 867 N N . ASP A 1 123 ? -7.976 8.714 6.409 1.00 98.19 123 ASP A N 1
ATOM 868 C CA . ASP A 1 123 ? -8.921 9.204 5.395 1.00 98.19 123 ASP A CA 1
ATOM 869 C C . ASP A 1 123 ? -9.490 8.040 4.559 1.00 98.19 123 ASP A C 1
ATOM 871 O O . ASP A 1 123 ? -10.700 7.943 4.348 1.00 98.19 123 ASP A O 1
ATOM 875 N N . GLY A 1 124 ? -8.620 7.127 4.109 1.00 98.38 124 GLY A N 1
ATOM 876 C CA . GLY A 1 124 ? -9.010 5.944 3.340 1.00 98.38 124 GLY A CA 1
ATOM 877 C C . GLY A 1 124 ? -9.884 4.976 4.139 1.00 98.38 124 GLY A C 1
ATOM 878 O O . GLY A 1 124 ? -10.882 4.483 3.620 1.00 98.38 124 GLY A O 1
ATOM 879 N N . LEU A 1 125 ? -9.557 4.735 5.411 1.00 98.62 125 LEU A N 1
ATOM 880 C CA . LEU A 1 125 ? -10.333 3.880 6.308 1.00 98.62 125 LEU A CA 1
ATOM 881 C C . LEU A 1 125 ? -11.724 4.447 6.608 1.00 98.62 125 LEU A C 1
ATOM 883 O O . LEU A 1 125 ? -12.665 3.678 6.743 1.00 98.62 125 LEU A O 1
ATOM 887 N N . GLU A 1 126 ? -11.877 5.762 6.739 1.00 96.38 126 GLU A N 1
ATOM 888 C CA . GLU A 1 126 ? -13.169 6.359 7.093 1.00 96.38 126 GLU A CA 1
ATOM 889 C C . GLU A 1 126 ? -14.032 6.690 5.865 1.00 96.38 126 GLU A C 1
ATOM 891 O O . GLU A 1 126 ? -15.262 6.664 5.954 1.00 96.38 126 GLU A O 1
ATOM 896 N N . GLY A 1 127 ? -13.406 7.014 4.729 1.00 94.38 127 GLY A N 1
ATOM 897 C CA . GLY A 1 127 ? -14.080 7.634 3.587 1.00 94.38 127 GLY A CA 1
ATOM 898 C C . GLY A 1 127 ? -14.188 6.793 2.316 1.00 94.38 127 GLY A C 1
ATOM 899 O O . GLY A 1 127 ? -14.992 7.142 1.450 1.00 94.38 127 GLY A O 1
ATOM 900 N N . ASP A 1 128 ? -13.416 5.711 2.156 1.00 98.19 128 ASP A N 1
ATOM 901 C CA . ASP A 1 128 ? -13.414 4.980 0.883 1.00 98.19 128 ASP A CA 1
ATOM 902 C C . ASP A 1 128 ? -14.684 4.136 0.683 1.00 98.19 128 ASP A C 1
ATOM 904 O O . ASP A 1 128 ? -15.126 3.389 1.564 1.00 98.19 128 ASP A O 1
ATOM 908 N N . GLY A 1 129 ? -15.263 4.215 -0.518 1.00 97.25 129 GLY A N 1
ATOM 909 C CA . GLY A 1 129 ? -16.445 3.439 -0.894 1.00 97.25 129 GLY A CA 1
ATOM 910 C C . GLY A 1 129 ? -16.182 1.936 -1.034 1.00 97.25 129 GLY A C 1
ATOM 911 O O . GLY A 1 129 ? -17.105 1.138 -0.876 1.00 97.25 129 GLY A O 1
ATOM 912 N N . ALA A 1 130 ? -14.938 1.530 -1.293 1.00 98.25 130 AL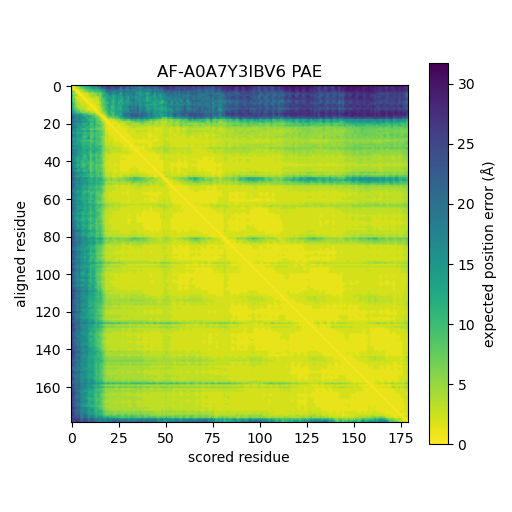A A N 1
ATOM 913 C CA . ALA A 1 130 ? -14.555 0.138 -1.474 1.00 98.25 130 ALA A CA 1
ATOM 914 C C . ALA A 1 130 ? -14.071 -0.472 -0.152 1.00 98.25 130 ALA A C 1
ATOM 916 O O . ALA A 1 130 ? -13.158 0.032 0.504 1.00 98.25 130 ALA A O 1
ATOM 917 N N . ALA A 1 131 ? -14.664 -1.597 0.257 1.00 98.38 131 ALA A N 1
ATOM 918 C CA . ALA A 1 131 ? -14.276 -2.284 1.491 1.00 98.38 131 ALA A CA 1
ATOM 919 C C . ALA A 1 131 ? -12.808 -2.741 1.467 1.00 98.38 131 ALA A C 1
ATOM 921 O O . ALA A 1 131 ? -12.128 -2.650 2.482 1.00 98.38 131 ALA A O 1
ATOM 922 N N . VAL A 1 132 ? -12.291 -3.164 0.307 1.00 98.38 132 VAL A N 1
ATOM 923 C CA . VAL A 1 132 ? -10.894 -3.607 0.163 1.00 98.38 132 VAL A CA 1
ATOM 924 C C . VAL A 1 132 ? -9.885 -2.505 0.499 1.00 98.38 132 VAL A C 1
ATOM 926 O O . VAL A 1 132 ? -8.883 -2.778 1.157 1.00 98.38 132 VAL A O 1
ATOM 929 N N . VAL A 1 133 ? -10.172 -1.252 0.128 1.00 98.75 133 VAL A N 1
ATOM 930 C CA . VAL A 1 133 ? -9.311 -0.110 0.462 1.00 98.75 133 VAL A CA 1
ATOM 931 C C . VAL A 1 133 ? -9.326 0.129 1.968 1.00 98.75 133 VAL A C 1
ATOM 933 O O . VAL A 1 133 ? -8.265 0.228 2.579 1.00 98.75 133 VAL A O 1
ATOM 936 N N . ARG A 1 134 ? -10.516 0.134 2.584 1.00 98.81 134 ARG A N 1
ATOM 937 C CA . ARG A 1 134 ? -10.671 0.308 4.037 1.00 98.81 134 ARG A CA 1
ATOM 938 C C . ARG A 1 134 ? -9.992 -0.808 4.832 1.00 98.81 134 ARG A C 1
ATOM 940 O O . ARG A 1 134 ? -9.327 -0.532 5.825 1.00 98.81 134 ARG A O 1
ATOM 947 N N . ILE A 1 135 ? -10.095 -2.060 4.378 1.00 98.75 135 ILE A N 1
ATOM 948 C CA . ILE A 1 135 ? -9.389 -3.203 4.977 1.00 98.75 135 ILE A CA 1
ATOM 949 C C . ILE A 1 135 ? -7.882 -2.946 4.939 1.00 98.75 135 ILE A C 1
ATOM 951 O O . ILE A 1 135 ? -7.243 -2.968 5.990 1.00 98.75 135 ILE A O 1
ATOM 955 N N . ASN A 1 136 ? -7.318 -2.667 3.761 1.00 98.62 136 ASN A N 1
ATOM 956 C CA . ASN A 1 136 ? -5.880 -2.435 3.625 1.00 98.62 136 ASN A CA 1
ATOM 957 C C . ASN A 1 136 ? -5.413 -1.233 4.451 1.00 98.62 136 ASN A C 1
ATOM 959 O O . ASN A 1 136 ? -4.344 -1.297 5.049 1.00 98.62 136 ASN A O 1
ATOM 963 N N . ALA A 1 137 ? -6.223 -0.178 4.540 1.00 98.75 137 ALA A N 1
ATOM 964 C CA . ALA A 1 137 ? -5.922 0.984 5.362 1.00 98.75 137 ALA A CA 1
ATOM 965 C C . ALA A 1 137 ? -5.866 0.644 6.860 1.00 98.75 137 ALA A C 1
ATOM 967 O O . ALA A 1 137 ? -4.914 1.027 7.535 1.00 98.75 137 ALA A O 1
ATOM 968 N N . ALA A 1 138 ? -6.828 -0.133 7.373 1.00 98.75 138 ALA A N 1
ATOM 969 C CA . ALA A 1 138 ? -6.802 -0.608 8.757 1.00 98.75 138 ALA A CA 1
ATOM 970 C C . ALA A 1 138 ? -5.580 -1.497 9.041 1.00 98.75 138 ALA A C 1
ATOM 972 O O . ALA A 1 138 ? -4.917 -1.314 10.058 1.00 98.75 138 ALA A O 1
ATOM 973 N N . TRP A 1 139 ? -5.251 -2.426 8.135 1.00 98.50 139 TRP A N 1
ATOM 974 C CA . TRP A 1 139 ? -4.051 -3.262 8.261 1.00 98.50 139 TRP A CA 1
ATOM 975 C C . TRP A 1 139 ? -2.769 -2.426 8.275 1.00 98.50 139 TRP A C 1
ATOM 977 O O . TRP A 1 139 ? -1.926 -2.622 9.144 1.00 98.50 139 TRP A O 1
ATOM 987 N N . ALA A 1 140 ? -2.633 -1.473 7.356 1.00 98.44 140 ALA A N 1
ATOM 988 C CA . ALA A 1 140 ? -1.469 -0.596 7.278 1.00 98.44 140 ALA A CA 1
ATOM 989 C C . ALA A 1 140 ? -1.309 0.279 8.533 1.00 98.44 140 ALA A C 1
ATOM 991 O O . ALA A 1 140 ? -0.202 0.422 9.040 1.00 98.44 140 ALA A O 1
ATOM 992 N N . LEU A 1 141 ? -2.406 0.807 9.086 1.00 98.50 141 LEU A N 1
ATOM 993 C CA . LEU A 1 141 ? -2.378 1.541 10.358 1.00 98.50 141 LEU A CA 1
ATOM 994 C C . LEU A 1 141 ? -1.895 0.665 11.521 1.00 98.50 141 LEU A C 1
ATOM 996 O O . LEU A 1 141 ? -1.155 1.145 12.374 1.00 98.50 141 LEU A O 1
ATOM 1000 N N . GLY A 1 142 ? -2.284 -0.613 11.536 1.00 97.88 142 GLY A N 1
ATOM 1001 C CA . GLY A 1 142 ? -1.790 -1.584 12.511 1.00 97.88 142 GLY A CA 1
ATOM 1002 C C . GLY A 1 142 ? -0.311 -1.927 12.342 1.00 97.88 142 GLY A C 1
ATOM 1003 O O . GLY A 1 142 ? 0.345 -2.152 13.342 1.00 97.88 142 GLY A O 1
ATOM 1004 N N . GLN A 1 143 ? 0.219 -1.930 11.115 1.00 96.38 143 GLN A N 1
ATOM 1005 C CA . GLN A 1 143 ? 1.651 -2.152 10.844 1.00 96.38 143 GLN A CA 1
ATOM 1006 C C . GLN A 1 143 ? 2.528 -0.969 11.265 1.00 96.38 143 GLN A C 1
ATOM 1008 O O . GLN A 1 143 ? 3.658 -1.166 11.685 1.00 96.38 143 GLN A O 1
ATOM 1013 N N . ILE A 1 144 ? 2.014 0.259 11.153 1.00 96.94 144 ILE A N 1
ATOM 1014 C CA . ILE A 1 144 ? 2.746 1.470 11.553 1.00 96.94 144 ILE A CA 1
ATOM 1015 C C . ILE A 1 144 ? 2.817 1.608 13.087 1.00 96.94 144 ILE A C 1
ATOM 1017 O O . ILE A 1 144 ? 3.668 2.338 13.589 1.00 96.94 144 ILE A O 1
ATOM 1021 N N . GLU A 1 145 ? 1.929 0.931 13.826 1.00 96.00 145 GLU A N 1
ATOM 1022 C CA . GLU A 1 145 ? 1.964 0.837 15.296 1.00 96.00 145 GLU A CA 1
ATOM 1023 C C . GLU A 1 145 ? 2.028 2.205 15.999 1.00 96.00 145 GLU A C 1
ATOM 1025 O O . GLU A 1 145 ? 2.770 2.435 16.949 1.00 96.00 145 GLU A O 1
ATOM 1030 N N . ASN A 1 146 ? 1.235 3.162 15.511 1.00 96.56 146 ASN A N 1
ATOM 1031 C CA . ASN A 1 146 ? 1.230 4.524 16.033 1.00 96.56 146 ASN A CA 1
ATOM 1032 C C . ASN A 1 146 ? -0.127 4.897 16.645 1.00 96.56 146 ASN A C 1
ATOM 1034 O O . ASN A 1 146 ? -1.182 4.734 16.026 1.00 96.56 146 ASN A O 1
ATOM 1038 N N . ALA A 1 147 ? -0.088 5.462 17.855 1.00 96.25 147 ALA A N 1
ATOM 1039 C CA . ALA A 1 147 ? -1.262 5.867 18.624 1.00 96.25 147 ALA A CA 1
ATOM 1040 C C . ALA A 1 147 ? -2.172 6.887 17.910 1.00 96.25 147 ALA A C 1
ATOM 1042 O O . ALA A 1 147 ? -3.377 6.915 18.173 1.00 96.25 147 ALA A O 1
ATOM 1043 N N . ASP A 1 148 ? -1.645 7.672 16.967 1.00 96.81 148 ASP A N 1
ATOM 1044 C CA . ASP A 1 148 ? -2.427 8.617 16.162 1.00 96.81 148 ASP A CA 1
ATOM 1045 C C . ASP A 1 148 ? -3.490 7.908 15.297 1.00 96.81 148 ASP A C 1
ATOM 1047 O O . ASP A 1 148 ? -4.484 8.521 14.905 1.00 96.81 148 ASP A O 1
ATOM 105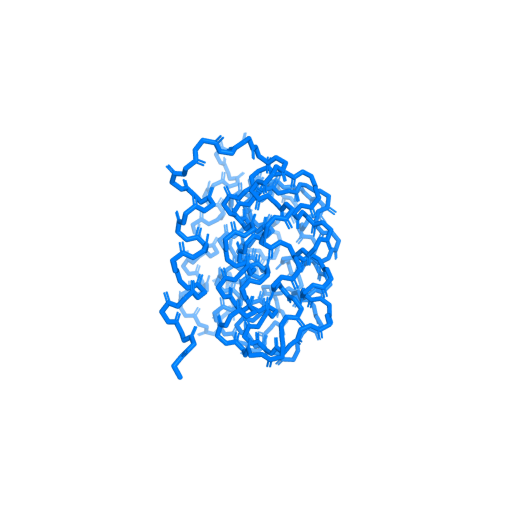1 N N . ALA A 1 149 ? -3.341 6.600 15.045 1.00 97.19 149 ALA A N 1
ATOM 1052 C CA . ALA A 1 149 ? -4.318 5.782 14.329 1.00 97.19 149 ALA A CA 1
ATOM 1053 C C . ALA A 1 149 ? -5.536 5.364 15.179 1.00 97.19 149 ALA A C 1
ATOM 1055 O O . ALA A 1 149 ? -6.581 5.000 14.626 1.00 97.19 149 ALA A O 1
ATOM 1056 N N . ILE A 1 150 ? -5.435 5.411 16.515 1.00 97.94 150 ILE A N 1
ATOM 1057 C CA . ILE A 1 150 ? -6.457 4.888 17.441 1.00 97.94 150 ILE A CA 1
ATOM 1058 C C . ILE A 1 150 ? -7.854 5.471 17.177 1.00 97.94 150 ILE A C 1
ATOM 1060 O O . ILE A 1 150 ? -8.813 4.689 17.156 1.00 97.94 150 ILE A O 1
ATOM 1064 N N . PRO A 1 151 ? -8.035 6.793 16.961 1.00 98.12 151 PRO A N 1
ATOM 1065 C CA . PRO A 1 151 ? -9.366 7.354 16.744 1.00 98.12 151 PRO A CA 1
ATOM 1066 C C . PRO A 1 151 ? -10.069 6.777 15.507 1.00 98.12 151 PRO A C 1
ATOM 1068 O O . PRO A 1 151 ? -11.235 6.385 15.598 1.00 98.12 151 PRO A O 1
ATOM 1071 N N . ALA A 1 152 ? -9.356 6.673 14.380 1.00 98.12 152 ALA A N 1
ATOM 1072 C CA . ALA A 1 152 ? -9.901 6.149 13.127 1.00 98.12 152 ALA A CA 1
ATOM 1073 C C . ALA A 1 152 ? -10.218 4.649 13.240 1.00 98.12 152 ALA A C 1
ATOM 1075 O O . ALA A 1 152 ? -11.318 4.208 12.899 1.00 98.12 152 ALA A O 1
ATOM 1076 N N . LEU A 1 153 ? -9.298 3.868 13.816 1.00 98.50 153 LEU A N 1
ATOM 1077 C CA . LEU A 1 153 ? -9.487 2.433 14.035 1.00 98.50 153 LEU A CA 1
ATOM 1078 C C . LEU A 1 153 ? -10.659 2.142 14.985 1.00 98.50 153 LEU A C 1
ATOM 1080 O O . LEU A 1 153 ? -11.457 1.241 14.732 1.00 98.50 153 LEU A O 1
ATOM 1084 N N . THR A 1 154 ? -10.821 2.934 16.047 1.00 98.44 154 THR A N 1
ATOM 1085 C CA . THR A 1 154 ? -11.946 2.792 16.987 1.00 98.44 154 THR A CA 1
ATOM 1086 C C . THR A 1 154 ? -13.283 3.058 16.296 1.00 98.44 154 THR A C 1
ATOM 1088 O O . THR A 1 154 ? -14.247 2.315 16.500 1.00 98.44 154 THR A O 1
ATOM 1091 N N . ARG A 1 155 ? -13.354 4.090 15.444 1.00 98.31 155 ARG A N 1
ATOM 1092 C CA . ARG A 1 155 ? -14.566 4.395 14.673 1.00 98.31 155 ARG A CA 1
ATOM 1093 C C . ARG A 1 155 ? -14.889 3.279 13.677 1.00 98.31 155 ARG A C 1
ATOM 1095 O O . ARG A 1 155 ? -16.044 2.857 13.614 1.00 98.31 155 ARG A O 1
ATOM 1102 N N . ALA A 1 156 ? -13.888 2.770 12.958 1.00 98.25 156 ALA A N 1
ATOM 1103 C CA . ALA A 1 156 ? -14.061 1.654 12.032 1.00 98.25 156 ALA A CA 1
ATOM 1104 C C . ALA A 1 156 ? -14.542 0.384 12.753 1.00 98.25 156 ALA A C 1
ATOM 1106 O O . ALA A 1 156 ? -15.511 -0.236 12.322 1.00 98.25 156 ALA A O 1
ATOM 1107 N N . LEU A 1 157 ? -13.943 0.039 13.899 1.00 98.25 157 LEU A N 1
ATOM 1108 C CA . LEU A 1 157 ? -14.361 -1.099 14.721 1.00 98.25 157 LEU A CA 1
ATOM 1109 C C . LEU A 1 157 ? -15.821 -0.986 15.183 1.00 98.25 157 LEU A C 1
ATOM 1111 O O . LEU A 1 157 ? -16.539 -1.985 15.198 1.00 98.25 157 LEU A O 1
ATOM 1115 N N . ALA A 1 158 ? -16.260 0.212 15.569 1.00 97.88 158 ALA A N 1
ATOM 1116 C CA . ALA A 1 158 ? -17.606 0.428 16.087 1.00 97.88 158 ALA A CA 1
ATOM 1117 C C . ALA A 1 158 ? -18.684 0.425 14.992 1.00 97.88 158 ALA A C 1
ATOM 1119 O O . ALA A 1 158 ? -19.786 -0.076 15.226 1.00 97.88 158 ALA A O 1
ATOM 1120 N N . SER A 1 159 ? -18.376 0.989 13.820 1.00 95.88 159 SER A N 1
ATOM 1121 C CA . SER A 1 159 ? -19.415 1.460 12.897 1.00 95.88 159 SER A CA 1
ATOM 1122 C C . SER A 1 159 ? -19.223 1.072 11.430 1.00 95.88 159 SER A C 1
ATOM 1124 O O . SER A 1 159 ? -20.128 1.349 10.642 1.00 95.88 159 SER A O 1
ATOM 1126 N N . ASP A 1 160 ? -18.108 0.448 11.022 1.00 98.25 160 ASP A N 1
ATOM 1127 C CA . ASP A 1 160 ? -17.953 0.056 9.613 1.00 98.25 160 ASP A CA 1
ATOM 1128 C C . ASP A 1 160 ? -18.982 -1.015 9.220 1.00 98.25 160 ASP A C 1
ATOM 1130 O O . ASP A 1 160 ? -19.221 -1.985 9.953 1.00 98.25 160 ASP A O 1
ATOM 1134 N N . GLY A 1 161 ? -19.592 -0.841 8.045 1.00 96.69 161 GLY A N 1
ATOM 1135 C CA . GLY A 1 161 ? -20.592 -1.763 7.514 1.00 96.69 161 GLY A CA 1
ATOM 1136 C C . GLY A 1 161 ? -20.024 -3.145 7.182 1.00 96.69 161 GLY A C 1
ATOM 1137 O O . GLY A 1 161 ? -20.737 -4.142 7.309 1.00 96.69 161 GLY A O 1
ATOM 1138 N N . ASP A 1 162 ? -18.742 -3.230 6.825 1.00 98.25 162 ASP A N 1
ATOM 1139 C CA . ASP A 1 162 ? -18.084 -4.473 6.442 1.00 98.25 162 ASP A CA 1
ATOM 1140 C C . ASP A 1 162 ? -17.443 -5.175 7.664 1.00 98.25 162 ASP A C 1
ATOM 1142 O O . ASP A 1 162 ? -16.572 -4.615 8.340 1.00 98.25 162 ASP A O 1
ATOM 1146 N N . PRO A 1 163 ? -17.836 -6.426 7.981 1.00 98.25 163 PRO A N 1
ATOM 1147 C CA . PRO A 1 163 ? -17.251 -7.184 9.087 1.00 98.25 163 PRO A CA 1
ATOM 1148 C C . PRO A 1 163 ? -15.734 -7.401 9.001 1.00 98.25 163 PRO A C 1
ATOM 1150 O O . PRO A 1 163 ? -15.085 -7.517 10.042 1.00 98.25 163 PRO A O 1
ATOM 1153 N N . LEU A 1 164 ? -15.160 -7.478 7.797 1.00 98.31 164 LEU A N 1
ATOM 1154 C CA . LEU A 1 164 ? -13.720 -7.643 7.607 1.00 98.31 164 LEU A CA 1
ATOM 1155 C C . LEU A 1 164 ? -12.963 -6.360 7.941 1.00 98.31 164 LEU A C 1
ATOM 1157 O O . LEU A 1 164 ? -11.892 -6.451 8.540 1.00 98.31 164 LEU A O 1
ATOM 1161 N N . VAL A 1 165 ? -13.534 -5.186 7.649 1.00 98.62 165 VAL A N 1
ATOM 1162 C CA . VAL A 1 165 ? -12.958 -3.904 8.086 1.00 98.62 165 VAL A CA 1
ATOM 1163 C C . VAL A 1 165 ? -12.944 -3.833 9.610 1.00 98.62 165 VAL A C 1
ATOM 1165 O O . VAL A 1 165 ? -11.901 -3.560 10.199 1.00 98.62 165 VAL A O 1
ATOM 1168 N N . ARG A 1 166 ? -14.057 -4.179 10.275 1.00 98.62 166 ARG A N 1
ATOM 1169 C CA . ARG A 1 166 ? -14.109 -4.211 11.750 1.00 98.62 166 ARG A CA 1
ATOM 1170 C C . ARG A 1 166 ? -13.081 -5.175 12.345 1.00 98.62 166 ARG A C 1
ATOM 1172 O O . ARG A 1 166 ? -12.436 -4.852 13.338 1.00 98.62 166 ARG A O 1
ATOM 1179 N N . LYS A 1 167 ? -12.897 -6.351 11.733 1.00 98.56 167 LYS A N 1
ATOM 1180 C CA . LYS A 1 167 ? -11.882 -7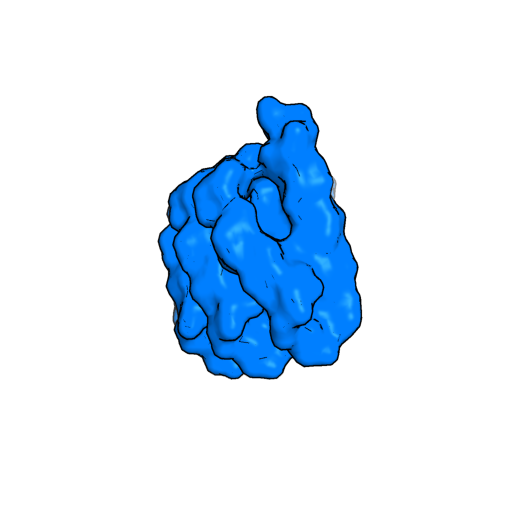.327 12.158 1.00 98.56 167 LYS A CA 1
ATOM 1181 C C . LYS A 1 167 ? -10.459 -6.787 11.987 1.00 98.56 167 LYS A C 1
ATOM 1183 O O . LYS A 1 167 ? -9.648 -6.960 12.893 1.00 98.56 167 LYS A O 1
ATOM 1188 N N . ALA A 1 168 ? -10.162 -6.147 10.856 1.00 98.38 168 ALA A N 1
ATOM 1189 C CA . ALA A 1 168 ? -8.863 -5.523 10.611 1.00 98.38 168 ALA A CA 1
ATOM 1190 C C . ALA A 1 168 ? -8.590 -4.399 11.622 1.00 98.38 168 ALA A C 1
ATOM 1192 O O . ALA A 1 168 ? -7.509 -4.347 12.198 1.00 98.38 168 ALA A O 1
ATOM 1193 N N . ALA A 1 169 ? -9.596 -3.571 11.917 1.00 98.56 169 ALA A N 1
ATOM 1194 C CA . ALA A 1 169 ? -9.494 -2.515 12.917 1.00 98.56 169 ALA A CA 1
ATOM 1195 C C . ALA A 1 169 ? -9.248 -3.060 14.334 1.00 98.56 169 ALA A C 1
ATOM 1197 O O . ALA A 1 169 ? -8.413 -2.525 15.058 1.00 98.56 169 ALA A O 1
ATOM 1198 N N . ALA A 1 170 ? -9.923 -4.150 14.721 1.00 98.44 170 ALA A N 1
ATOM 1199 C CA . ALA A 1 170 ? -9.678 -4.817 16.001 1.00 98.44 170 ALA A CA 1
ATOM 1200 C C . ALA A 1 170 ? -8.241 -5.347 16.116 1.00 98.44 170 ALA A C 1
ATOM 1202 O O . ALA A 1 170 ? -7.615 -5.181 17.159 1.00 98.44 170 ALA A O 1
ATOM 1203 N N . TRP A 1 171 ? -7.723 -5.974 15.053 1.00 98.38 171 TRP A N 1
ATOM 1204 C CA . TRP A 1 171 ? -6.336 -6.442 15.016 1.00 98.38 171 TRP A CA 1
ATOM 1205 C C . TRP A 1 171 ? -5.350 -5.273 15.133 1.00 98.38 171 TRP A C 1
ATOM 1207 O O . TRP A 1 171 ? -4.471 -5.304 15.987 1.00 98.38 171 TRP A O 1
ATOM 1217 N N . ALA A 1 172 ? -5.548 -4.214 14.345 1.00 98.19 172 ALA A N 1
ATOM 1218 C CA . ALA A 1 172 ? -4.676 -3.045 14.340 1.00 98.19 172 ALA A CA 1
ATOM 1219 C C . ALA A 1 172 ? -4.641 -2.319 15.695 1.00 98.19 172 ALA A C 1
ATOM 1221 O O . ALA A 1 172 ? -3.578 -1.901 16.137 1.00 98.19 172 ALA A O 1
ATOM 1222 N N . LEU A 1 173 ? -5.778 -2.222 16.395 1.00 98.06 173 LEU A N 1
ATOM 1223 C CA . LEU A 1 173 ? -5.817 -1.694 17.765 1.00 98.06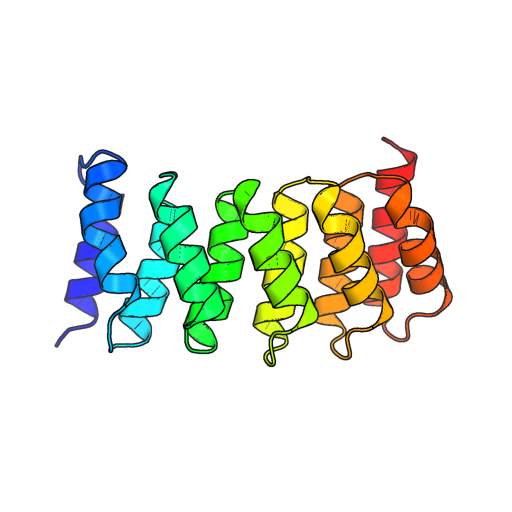 173 LEU A CA 1
ATOM 1224 C C . LEU A 1 173 ? -5.020 -2.554 18.753 1.00 98.06 173 LEU A C 1
ATOM 1226 O O . LEU A 1 173 ? -4.473 -2.010 19.707 1.00 98.06 173 LEU A O 1
ATOM 123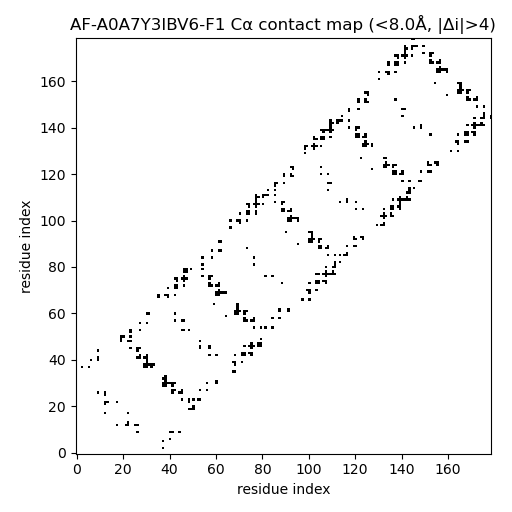0 N N . GLY A 1 174 ? -4.959 -3.871 18.535 1.00 97.56 174 GLY A N 1
ATOM 1231 C CA . GLY A 1 174 ? -4.101 -4.771 19.306 1.00 97.56 174 GLY A CA 1
ATOM 1232 C C . GLY A 1 174 ? -2.621 -4.442 19.116 1.00 97.56 174 GLY A C 1
ATOM 1233 O O . GLY A 1 174 ? -1.925 -4.243 20.103 1.00 97.56 174 GLY A O 1
ATOM 1234 N N . GLN A 1 175 ? -2.177 -4.284 17.864 1.00 96.69 175 GLN A N 1
ATOM 1235 C CA . GLN A 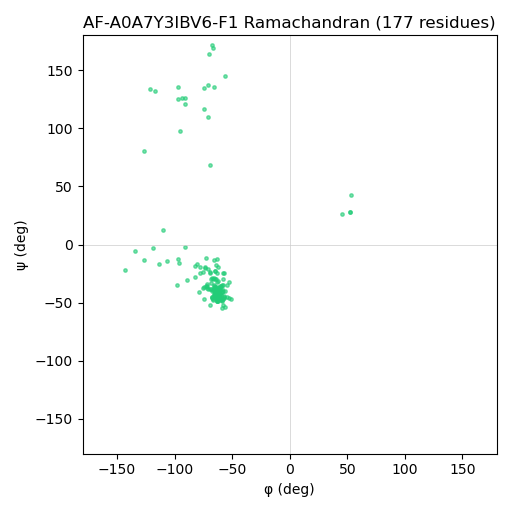1 175 ? -0.785 -3.934 17.549 1.00 96.69 175 GLN A CA 1
ATOM 1236 C C . GLN A 1 175 ? -0.360 -2.608 18.192 1.00 96.69 175 GLN A C 1
ATOM 1238 O O . GLN A 1 175 ? 0.638 -2.549 18.899 1.00 96.69 175 GLN A O 1
ATOM 1243 N N . VAL A 1 176 ? -1.177 -1.562 18.034 1.00 93.31 176 VAL A N 1
ATOM 1244 C CA . VAL A 1 176 ? -0.896 -0.225 18.589 1.00 93.31 176 VAL A CA 1
ATOM 1245 C C . VAL A 1 176 ? -0.894 -0.211 20.128 1.00 93.31 176 VAL A C 1
ATOM 1247 O O . VAL A 1 176 ? -0.319 0.681 20.742 1.00 93.31 176 VAL A O 1
ATOM 1250 N N . ALA A 1 177 ? -1.560 -1.167 20.781 1.00 87.06 177 ALA A N 1
ATOM 1251 C CA . ALA A 1 177 ? -1.546 -1.279 22.240 1.00 87.06 177 ALA A CA 1
ATOM 1252 C C . ALA A 1 177 ? -0.306 -2.015 22.781 1.00 87.06 177 ALA A C 1
ATOM 1254 O O . ALA A 1 177 ? -0.024 -1.911 23.977 1.00 87.06 177 ALA A O 1
ATOM 1255 N N . GLU A 1 178 ? 0.391 -2.778 21.935 1.00 84.50 178 GLU A N 1
ATOM 1256 C CA . GLU A 1 178 ? 1.570 -3.576 22.294 1.00 84.50 178 GLU A CA 1
ATOM 1257 C C . GLU A 1 178 ? 2.907 -2.864 22.003 1.00 84.50 178 GLU A C 1
ATOM 1259 O O . GLU A 1 178 ? 3.928 -3.274 22.560 1.00 84.50 178 GLU A O 1
ATOM 1264 N N . SER A 1 179 ? 2.893 -1.802 21.186 1.00 77.75 179 SER A N 1
ATOM 1265 C CA . SER A 1 179 ? 4.041 -0.946 20.829 1.00 77.75 179 SER A CA 1
ATOM 1266 C C . SER A 1 179 ? 4.421 0.064 21.912 1.00 77.75 179 SER A C 1
ATOM 1268 O O . SER A 1 179 ? 5.628 0.190 22.225 1.00 77.75 179 SER A O 1
#

pLDDT: mean 90.65, std 14.05, range [39.62, 98.81]

Radius of gyration: 17.42 Å; Cα contacts (8 Å, |Δi|>4): 308; chains: 1; bounding box: 46×26×54 Å

Foldseek 3Di:
DPPVVLVVQLVCLVPPPDALVVSCVSLLVQCPDPDLVSVLSSLLSLLVRLDPVSLVSLLCQLVDNDPSSVLSSLQSLLSNLDLVCLVSLLCQLVDPPDPSSNLSSLLSLLSVLDPSNLVSLLCQLVPPPDVSNNLSSLQSLLSNLAPVNLVSLVCQLVDPPDPSSVVSSVNSVVSNVVD

Secondary structure (DSSP, 8-state):
--HHHHHHHHHHHHHSS--HHHHHHHHGGGGG-SSHHHHHHHHHHHTTS--HHHHHHHHHHHHHS-HHHHHHHHHHHHHTT-GGGHHHHHHHHHH-SSHHHHHHHHHHHHHTT-GGGHHHHHHHHHH-SSHHHHHHHHHHHHHHT-GGGHHHHHHHHHH-SSHHHHHHHHHHHHHHHH-

Nearest PDB structures (foldseek):
  3ltj-assembly1_A  TM=9.439E-01  e=1.450E-08  synthetic construct
  6veh-assembly1_A  TM=9.487E-01  e=1.944E-08  synthetic construct
  6gx7-assembly2_F  TM=9.735E-01  e=4.048E-08  synthetic construct
  4zv6-assembly1_A  TM=9.043E-01  e=5.699E-08  synthetic construct
  6gwd-assembly1_H  TM=8.616E-01  e=6.894E-07  synthetic construct

Solvent-accessible surface area (backbone atoms only — not comparable to full-atom values): 8927 Å² total; per-residue (Å²): 144,58,72,71,57,55,56,48,50,57,47,41,44,77,70,53,96,50,55,62,63,57,30,42,68,71,35,59,67,36,47,69,42,90,52,62,69,56,14,30,52,25,34,45,50,37,31,72,40,93,38,80,69,35,54,60,55,31,52,49,27,45,74,72,42,56,73,66,35,18,29,32,13,27,43,18,46,20,66,59,36,46,66,88,44,42,67,59,32,40,49,35,41,75,65,50,89,47,65,63,32,18,22,28,12,25,41,17,40,20,56,37,51,44,76,87,34,47,65,45,28,41,50,30,43,76,65,52,89,48,66,64,29,19,27,27,10,26,44,16,46,21,62,43,39,42,70,88,44,49,67,54,32,53,50,32,45,75,66,48,89,47,70,64,36,21,50,29,12,52,52,18,54,51,42,36,72,74,102

Sequence (179 aa):
SHPDACRREVAAALLGRVDRMGAWEAVAPLARSADGDTRTAAILALGHIDAPESQATLEEALANGDVSARQAAAWALGRLEAPGSVPALAGALRGDADEGVRANAAWALGQTERSEGIGALADGLEGDGAAVVRINAAWALGQIENADAIPALTRALASDGDPLVRKAAAWALGQVAES